Protein AF-A0A960X694-F1 (afdb_monomer)

pLDDT: mean 91.36, std 13.66, range [36.78, 98.62]

Nearest PDB structures (foldseek):
  8qhp-assembly1_B  TM=9.739E-01  e=3.661E-22  Pyrococcus furiosus DSM 3638
  1u0b-assembly1_B  TM=9.654E-01  e=7.686E-22  Escherichia coli
  3tqo-assembly1_A  TM=9.746E-01  e=1.241E-20  Coxiella burnetii
  3c8z-assembly1_A  TM=9.166E-01  e=1.517E-21  unclassified
  1li7-assembly1_A  TM=9.615E-01  e=2.131E-19  Escherichia coli

Radius of gyration: 17.77 Å; Cα contacts (8 Å, |Δi|>4): 316; chains: 1; bounding box: 44×35×45 Å

Sequence (220 aa):
MYTCGPTVYHYAHIGNFRTYVFEDLLRRTLKSFGFPLKQVMNLTDVEDKTILAAKEKGIPLAEHTAIYKKAFFDDLKTLLIEPVEIYSPATDYIPEMIAMIETLIEKGYAYVGKDHGVYYRIHSFPSYGRLSHLKLDTLQEGASERVSDDEYDKESASDFVLWKPYDAERDGAVFWESPFGKGRPGWHVECSAMATKLLGETIDIHVGGVDNIFPHHENE

Mean predicted aligned error: 4.98 Å

Foldseek 3Di:
DEEEADAQQDADDPQQVVQLVVVLVVVVVCVVVPHDDAYEYEYALDDLNLQQSCVVVVHDSCVNSVVSVVNVVVVCVVVVRDDGPYYHYLVVQQVLLQVVLVVCVVVVQWDQFPLLWIKGDQVVPVCQCVLVVDDPVVCLVVLVPPPDPPPTRDPHSNIFTQWDADDCVRRPPDWDQHPSGITGGDPQSSRCSVCCVPPNPDDPDYGYRPVCSPPRVSSD

Structure (mmCIF, N/CA/C/O backbone):
data_AF-A0A960X694-F1
#
_entry.id   AF-A0A960X694-F1
#
loop_
_atom_site.group_PDB
_atom_site.id
_atom_site.type_symbol
_atom_site.label_atom_id
_atom_site.label_alt_id
_atom_site.label_comp_id
_atom_site.label_asym_id
_atom_site.label_entity_id
_atom_site.label_seq_id
_atom_site.pdbx_PDB_ins_code
_atom_site.Cartn_x
_atom_site.Cartn_y
_atom_site.Cartn_z
_atom_site.occupancy
_atom_site.B_iso_or_equiv
_atom_site.auth_seq_id
_atom_site.auth_comp_id
_atom_site.auth_asym_id
_atom_site.auth_atom_id
_atom_site.pdbx_PDB_model_num
ATOM 1 N N . MET A 1 1 ? -11.255 -6.612 8.700 1.00 97.75 1 MET A N 1
ATOM 2 C CA . MET A 1 1 ? -11.368 -5.253 8.125 1.00 97.75 1 MET A CA 1
ATOM 3 C C . MET A 1 1 ? -9.992 -4.812 7.666 1.00 97.75 1 MET A C 1
ATOM 5 O O . MET A 1 1 ? -9.065 -4.881 8.465 1.00 97.75 1 MET A O 1
ATOM 9 N N . TYR A 1 2 ? -9.848 -4.412 6.410 1.00 98.56 2 TYR A N 1
ATOM 10 C CA . TYR A 1 2 ? -8.622 -3.803 5.894 1.00 98.56 2 TYR A CA 1
ATOM 11 C C . TYR A 1 2 ? -8.864 -2.309 5.680 1.00 98.56 2 TYR A C 1
ATOM 13 O O . TYR A 1 2 ? -9.947 -1.943 5.216 1.00 98.56 2 TYR A O 1
ATOM 21 N N . THR A 1 3 ? -7.910 -1.455 6.044 1.00 97.88 3 THR A N 1
ATOM 22 C CA . THR A 1 3 ? -7.997 -0.019 5.769 1.00 97.88 3 THR A CA 1
ATOM 23 C C . THR A 1 3 ? -6.719 0.506 5.121 1.00 97.88 3 THR A C 1
ATOM 25 O O . THR A 1 3 ? -5.620 0.212 5.592 1.00 97.88 3 THR A O 1
ATOM 28 N N . CYS A 1 4 ? -6.852 1.271 4.034 1.00 97.25 4 CYS A N 1
ATOM 29 C CA . CYS A 1 4 ? -5.706 1.911 3.390 1.00 97.25 4 CYS A CA 1
ATOM 30 C C . CYS A 1 4 ? -5.108 2.959 4.334 1.00 97.25 4 CYS A C 1
ATOM 32 O O . CYS A 1 4 ? -5.759 3.951 4.669 1.00 97.25 4 CYS A O 1
ATOM 34 N N . GLY A 1 5 ? -3.866 2.751 4.757 1.00 96.12 5 GLY A N 1
ATOM 35 C CA . GLY A 1 5 ? -3.146 3.695 5.599 1.00 96.12 5 GLY A CA 1
ATOM 36 C C . GLY A 1 5 ? -2.338 4.729 4.809 1.00 96.12 5 GLY A C 1
ATOM 37 O O . GLY A 1 5 ? -2.489 4.874 3.594 1.00 96.12 5 GLY A O 1
ATOM 38 N N . PRO A 1 6 ? -1.483 5.502 5.498 1.00 96.19 6 PRO A N 1
ATOM 39 C CA . PRO A 1 6 ? -0.772 6.615 4.892 1.00 96.19 6 PRO A CA 1
ATOM 40 C C . PRO A 1 6 ? 0.398 6.157 4.026 1.00 96.19 6 PRO A C 1
ATOM 42 O O . PRO A 1 6 ? 1.123 5.213 4.351 1.00 96.19 6 PRO A O 1
ATOM 45 N N . THR A 1 7 ? 0.686 6.961 3.010 1.00 94.56 7 THR A N 1
ATOM 46 C CA . THR A 1 7 ? 2.015 7.016 2.411 1.00 94.56 7 THR A CA 1
ATOM 47 C C . THR A 1 7 ? 2.936 7.861 3.288 1.00 94.56 7 THR A C 1
ATOM 49 O O . THR A 1 7 ? 2.699 9.052 3.498 1.00 94.56 7 THR A O 1
ATOM 52 N N . VAL A 1 8 ? 3.999 7.265 3.828 1.00 95.06 8 VAL A N 1
ATOM 53 C CA . VAL A 1 8 ? 4.829 7.879 4.885 1.00 95.06 8 VAL A CA 1
ATOM 54 C C . VAL A 1 8 ? 6.001 8.700 4.328 1.00 95.06 8 VAL A C 1
ATOM 56 O O . VAL A 1 8 ? 7.150 8.527 4.731 1.00 95.06 8 VAL A O 1
ATOM 59 N N . TYR A 1 9 ? 5.697 9.615 3.403 1.00 91.38 9 TYR A N 1
ATOM 60 C CA . TYR A 1 9 ? 6.655 10.565 2.807 1.00 91.38 9 TYR A CA 1
ATOM 61 C C . TYR A 1 9 ? 6.582 11.976 3.414 1.00 91.38 9 TYR A C 1
ATOM 63 O O . TYR A 1 9 ? 7.484 12.792 3.224 1.00 91.38 9 TYR A O 1
ATOM 71 N N . HIS A 1 10 ? 5.485 12.294 4.108 1.00 93.62 10 HIS A N 1
ATOM 72 C CA . HIS A 1 10 ? 5.248 13.595 4.724 1.00 93.62 10 HIS A CA 1
ATOM 73 C C . HIS A 1 10 ? 4.340 13.467 5.959 1.00 93.62 10 HIS A C 1
ATOM 75 O O . HIS A 1 10 ? 3.756 12.416 6.215 1.00 93.62 10 HIS A O 1
ATOM 81 N N . TYR A 1 11 ? 4.215 14.547 6.736 1.00 96.31 11 TYR A N 1
ATOM 82 C CA . TYR A 1 11 ? 3.202 14.662 7.787 1.00 96.31 11 TYR A CA 1
ATOM 83 C C . TYR A 1 11 ? 1.797 14.550 7.192 1.00 96.31 11 TYR A C 1
ATOM 85 O O . TYR A 1 11 ? 1.489 15.235 6.210 1.00 96.31 11 TYR A O 1
ATOM 93 N N . ALA A 1 12 ? 0.957 13.722 7.815 1.00 95.69 12 ALA A N 1
ATOM 94 C CA . ALA A 1 12 ? -0.451 13.595 7.472 1.00 95.69 12 ALA A CA 1
ATOM 95 C C . ALA A 1 12 ? -1.191 14.913 7.748 1.00 95.69 12 ALA A C 1
ATOM 97 O O . ALA A 1 12 ? -0.905 15.630 8.707 1.00 95.69 12 ALA A O 1
ATOM 98 N N . HIS A 1 13 ? -2.154 15.244 6.894 1.00 95.69 13 HIS A N 1
ATOM 99 C CA . HIS A 1 13 ? -2.959 16.454 7.019 1.00 95.69 13 HIS A CA 1
ATOM 100 C C . HIS A 1 13 ? -4.386 16.133 7.478 1.00 95.69 13 HIS A C 1
ATOM 102 O O . HIS A 1 13 ? -4.825 14.982 7.481 1.00 95.69 13 HIS A O 1
ATOM 108 N N . ILE A 1 14 ? -5.169 17.170 7.789 1.00 95.94 14 ILE A N 1
ATOM 109 C CA . ILE A 1 14 ? -6.553 17.041 8.283 1.00 95.94 14 ILE A CA 1
ATOM 110 C C . ILE A 1 14 ? -7.454 16.177 7.385 1.00 95.94 14 ILE A C 1
ATOM 112 O O . ILE A 1 14 ? -8.302 15.445 7.885 1.00 95.94 14 ILE A O 1
ATOM 116 N N . GLY A 1 15 ? -7.242 16.212 6.064 1.00 94.69 15 GLY A N 1
ATOM 117 C CA . GLY A 1 15 ? -7.927 15.329 5.116 1.00 94.69 15 GLY A CA 1
ATOM 118 C C . GLY A 1 15 ? -7.671 13.838 5.366 1.00 94.69 15 GLY A C 1
ATOM 119 O O . GLY A 1 15 ? -8.625 13.071 5.348 1.00 94.69 15 GLY A O 1
ATOM 120 N N . ASN A 1 16 ? -6.432 13.432 5.679 1.00 95.25 16 ASN A N 1
ATOM 121 C CA . ASN A 1 16 ? -6.123 12.038 6.007 1.00 95.25 16 ASN A CA 1
ATOM 122 C C . ASN A 1 16 ? -6.763 11.653 7.346 1.00 95.25 16 ASN A C 1
ATOM 124 O O . ASN A 1 16 ? -7.428 10.628 7.448 1.00 95.25 16 ASN A O 1
ATOM 128 N N . PHE A 1 17 ? -6.634 12.511 8.363 1.00 96.75 17 PHE A N 1
ATOM 129 C CA . PHE A 1 17 ? -7.202 12.225 9.682 1.00 96.75 17 PHE A CA 1
ATOM 130 C C . PHE A 1 17 ? -8.726 12.159 9.686 1.00 96.75 17 PHE A C 1
ATOM 132 O O . PHE A 1 17 ? -9.284 11.403 10.473 1.00 96.75 17 PHE A O 1
ATOM 139 N N . ARG A 1 18 ? -9.419 12.864 8.784 1.00 96.62 18 ARG A N 1
ATOM 140 C CA . ARG A 1 18 ? -10.863 12.666 8.589 1.00 96.62 18 ARG A CA 1
ATOM 141 C C . ARG A 1 18 ? -11.189 11.205 8.256 1.00 96.62 18 ARG A C 1
ATOM 143 O O . ARG A 1 18 ? -12.155 10.679 8.802 1.00 96.62 18 ARG A O 1
ATOM 150 N N . THR A 1 19 ? -10.399 10.568 7.391 1.00 96.56 19 THR A N 1
ATOM 151 C CA . THR A 1 19 ? -10.555 9.150 7.034 1.00 96.56 19 THR A CA 1
ATOM 152 C C . THR A 1 19 ? -10.279 8.254 8.240 1.00 96.56 19 THR A C 1
ATOM 154 O O . THR A 1 19 ? -11.138 7.463 8.616 1.00 96.56 19 THR A O 1
ATOM 157 N N . TYR A 1 20 ? -9.156 8.444 8.936 1.00 97.62 20 TYR A N 1
ATOM 158 C CA . TYR A 1 20 ? -8.793 7.588 10.076 1.00 97.62 20 TYR A CA 1
ATOM 159 C C . TYR A 1 20 ? -9.728 7.744 11.287 1.00 97.62 20 TYR A C 1
ATOM 161 O O . TYR A 1 20 ? -10.007 6.772 11.983 1.00 97.62 20 TYR A O 1
ATOM 169 N N . VAL A 1 21 ? -10.280 8.941 11.519 1.00 98.06 21 VAL A N 1
ATOM 170 C CA . VAL A 1 21 ? -11.331 9.153 12.531 1.00 98.06 21 VAL A CA 1
ATOM 171 C C . VAL A 1 21 ? -12.623 8.427 12.143 1.00 98.06 21 VAL A C 1
ATOM 173 O O . VAL A 1 21 ? -13.293 7.862 13.006 1.00 98.06 21 VAL A O 1
ATOM 176 N N . PHE A 1 22 ? -12.989 8.419 10.858 1.00 97.81 22 PHE A N 1
ATOM 177 C CA . PHE A 1 22 ? -14.141 7.649 10.389 1.00 97.81 22 PHE A CA 1
ATOM 178 C C . PHE A 1 22 ? -13.928 6.140 10.581 1.00 97.81 22 PHE A C 1
ATOM 180 O O . PHE A 1 22 ? -14.823 5.457 11.080 1.00 97.81 22 PHE A O 1
ATOM 187 N N . GLU A 1 23 ? -12.744 5.629 10.243 1.00 97.69 23 GLU A N 1
ATOM 188 C CA . GLU A 1 23 ? -12.377 4.226 10.465 1.00 97.69 23 GLU A CA 1
ATOM 189 C C . GLU A 1 23 ? -12.440 3.844 11.949 1.00 97.69 23 GLU A C 1
ATOM 191 O O . GLU A 1 23 ? -12.991 2.797 12.291 1.00 97.69 23 GLU A O 1
ATOM 196 N N . ASP A 1 24 ? -11.947 4.710 12.841 1.00 98.44 24 ASP A N 1
ATOM 197 C CA . ASP A 1 24 ? -12.033 4.521 14.292 1.00 98.44 24 ASP A CA 1
ATOM 198 C C . ASP A 1 24 ? -13.489 4.490 14.780 1.00 98.44 24 ASP A C 1
ATOM 200 O O . ASP A 1 24 ? -13.876 3.610 15.553 1.00 98.44 24 ASP A O 1
ATOM 204 N N . LEU A 1 25 ? -14.338 5.393 14.279 1.00 98.38 25 LEU A N 1
ATOM 205 C CA . LEU A 1 25 ? -15.765 5.397 14.601 1.00 98.38 25 LEU A CA 1
ATOM 206 C C . LEU A 1 25 ? -16.451 4.101 14.145 1.00 98.38 25 LEU A C 1
ATOM 208 O O . LEU A 1 25 ? -17.227 3.514 14.907 1.00 98.38 25 LEU A O 1
ATOM 212 N N . LEU A 1 26 ? -16.151 3.628 12.932 1.00 98.31 26 LEU A N 1
ATOM 213 C CA . LEU A 1 26 ? -16.661 2.359 12.412 1.00 98.31 26 LEU A CA 1
ATOM 214 C C . LEU A 1 26 ? -16.207 1.187 13.292 1.00 98.31 26 LEU A C 1
ATOM 216 O O . LEU A 1 26 ? -17.037 0.399 13.747 1.00 98.31 26 LEU A O 1
ATOM 220 N N . ARG A 1 27 ? -14.910 1.115 13.607 1.00 97.75 27 ARG A N 1
ATOM 221 C CA . ARG A 1 27 ? -14.318 0.123 14.514 1.00 97.75 27 ARG A CA 1
ATOM 222 C C . ARG A 1 27 ? -15.019 0.096 15.871 1.00 97.75 27 ARG A C 1
ATOM 224 O O . ARG A 1 27 ? -15.434 -0.970 16.330 1.00 97.75 27 ARG A O 1
ATOM 231 N N . ARG A 1 28 ? -15.165 1.254 16.521 1.00 98.50 28 ARG A N 1
ATOM 232 C CA . ARG A 1 28 ? -15.815 1.378 17.836 1.00 98.50 28 ARG A CA 1
ATOM 233 C C . ARG A 1 28 ? -17.274 0.942 17.781 1.00 98.50 28 ARG A C 1
ATOM 235 O O . ARG A 1 28 ? -17.747 0.298 18.714 1.00 98.50 28 ARG A O 1
ATOM 242 N N . THR A 1 29 ? -17.959 1.244 16.682 1.00 98.38 29 THR A N 1
ATOM 243 C CA . THR A 1 29 ? -19.350 0.840 16.451 1.00 98.38 29 THR A CA 1
ATOM 244 C C . THR A 1 29 ? -19.477 -0.676 16.286 1.00 98.38 29 THR A C 1
ATOM 246 O O . THR A 1 29 ? -20.315 -1.299 16.928 1.00 98.38 29 THR A O 1
ATOM 249 N N . LEU A 1 30 ? -18.611 -1.313 15.494 1.00 98.06 30 LEU A N 1
ATOM 250 C CA . LEU A 1 30 ? -18.609 -2.775 15.352 1.00 98.06 30 LEU A CA 1
ATOM 251 C C . LEU A 1 30 ? -18.324 -3.469 16.693 1.00 98.06 30 LEU A C 1
ATOM 253 O O . LEU A 1 30 ? -19.023 -4.411 17.071 1.00 98.06 30 LEU A O 1
ATOM 257 N N . LYS A 1 31 ? -17.350 -2.957 17.457 1.00 97.50 31 LYS A N 1
ATOM 258 C CA . LYS A 1 31 ? -17.028 -3.466 18.798 1.00 97.50 31 LYS A CA 1
ATOM 259 C C . LYS A 1 31 ? -18.185 -3.281 19.784 1.00 97.50 31 LYS A C 1
ATOM 261 O O . LYS A 1 31 ? -18.430 -4.181 20.584 1.00 97.50 31 LYS A O 1
ATOM 266 N N . SER A 1 32 ? -18.911 -2.160 19.737 1.00 98.12 32 SER A N 1
ATOM 267 C CA . SER A 1 32 ? -20.052 -1.917 20.636 1.00 98.12 32 SER A CA 1
ATOM 268 C C . SER A 1 32 ? -21.239 -2.841 20.352 1.00 98.12 32 SER A C 1
ATOM 270 O O . SER A 1 32 ? -21.963 -3.197 21.280 1.00 98.12 32 SER A O 1
ATOM 272 N N . PHE A 1 33 ? -21.391 -3.303 19.107 1.00 98.06 33 PHE A N 1
ATOM 273 C CA . PHE A 1 33 ? -22.340 -4.356 18.735 1.00 98.06 33 PHE A CA 1
ATOM 274 C C . PHE A 1 33 ? -21.856 -5.781 19.050 1.00 98.06 33 PHE A C 1
ATOM 276 O O . PHE A 1 33 ? -22.585 -6.740 18.806 1.00 98.06 33 PHE A O 1
ATOM 283 N N . GLY A 1 34 ? -20.659 -5.942 19.623 1.00 97.94 34 GLY A N 1
ATOM 284 C CA . GLY A 1 34 ? -20.129 -7.237 20.049 1.00 97.94 34 GLY A CA 1
ATOM 285 C C . GLY A 1 34 ? -19.453 -8.051 18.944 1.00 97.94 34 GLY A C 1
ATOM 286 O O . GLY A 1 34 ? -19.197 -9.237 19.150 1.00 97.94 34 GLY A O 1
ATOM 287 N N . PHE A 1 35 ? -19.142 -7.451 17.789 1.00 97.75 35 PHE A N 1
ATOM 288 C CA . PHE A 1 35 ? -18.391 -8.147 16.746 1.00 97.75 35 PHE A CA 1
ATOM 289 C C . PHE A 1 35 ? -16.909 -8.285 17.132 1.00 97.75 35 PHE A C 1
ATOM 291 O O . PHE A 1 35 ? -16.285 -7.290 17.521 1.00 97.75 35 PHE A O 1
ATOM 298 N N . PRO A 1 36 ? -16.304 -9.483 16.998 1.00 95.19 36 PRO A N 1
ATOM 299 C CA . PRO A 1 36 ? -14.856 -9.610 17.059 1.00 95.19 36 PRO A CA 1
ATOM 300 C C . PRO A 1 36 ? -14.250 -8.888 15.853 1.00 95.19 36 PRO A C 1
ATOM 302 O O . PRO A 1 36 ? -14.694 -9.075 14.721 1.00 95.19 36 PRO A O 1
ATOM 305 N N . LEU A 1 37 ? -13.233 -8.062 16.088 1.00 96.12 37 LEU A N 1
ATOM 306 C CA . LEU A 1 37 ? -12.626 -7.251 15.040 1.00 96.12 37 LEU A CA 1
ATOM 307 C C . LEU A 1 37 ? -11.128 -7.527 14.952 1.00 96.12 37 LEU A C 1
ATOM 309 O O . LEU A 1 37 ? -10.398 -7.350 15.923 1.00 96.12 37 LEU A O 1
ATOM 313 N N . LYS A 1 38 ? -10.687 -7.921 13.756 1.00 97.94 38 LYS A N 1
ATOM 314 C CA . LYS A 1 38 ? -9.289 -7.873 13.331 1.00 97.94 38 LYS A CA 1
ATOM 315 C C . LYS A 1 38 ? -9.170 -6.824 12.230 1.00 97.94 38 LYS A C 1
ATOM 317 O O . LYS A 1 38 ? -9.743 -6.991 11.146 1.00 97.94 38 LYS A O 1
ATOM 322 N N . GLN A 1 39 ? -8.469 -5.739 12.527 1.00 98.31 39 GLN A N 1
ATOM 323 C CA . GLN A 1 39 ? -8.175 -4.659 11.600 1.00 98.31 39 GLN A CA 1
ATOM 324 C C . GLN A 1 39 ? -6.700 -4.664 11.206 1.00 98.31 39 GLN A C 1
ATOM 326 O O . GLN A 1 39 ? -5.815 -4.770 12.055 1.00 98.31 39 GLN A O 1
ATOM 331 N N . VAL A 1 40 ? -6.460 -4.530 9.906 1.00 98.62 40 VAL A N 1
ATOM 332 C CA . VAL A 1 40 ? -5.136 -4.355 9.308 1.00 98.62 40 VAL A CA 1
ATOM 333 C C . VAL A 1 40 ? -5.111 -2.998 8.618 1.00 98.62 40 VAL A C 1
ATOM 335 O O . VAL A 1 40 ? -6.059 -2.678 7.903 1.00 98.62 40 VAL A O 1
ATOM 338 N N . MET A 1 41 ? -4.047 -2.229 8.832 1.00 98.50 41 MET A N 1
ATOM 339 C CA . MET A 1 41 ? -3.782 -0.976 8.126 1.00 98.50 41 MET A CA 1
ATOM 340 C C . MET A 1 41 ? -2.376 -1.021 7.537 1.00 98.50 41 MET A C 1
ATOM 342 O O . MET A 1 41 ? -1.414 -1.246 8.275 1.00 98.50 41 MET A O 1
ATOM 346 N N . ASN A 1 42 ? -2.221 -0.797 6.236 1.00 98.06 42 ASN A N 1
ATOM 347 C CA . ASN A 1 42 ? -0.880 -0.715 5.664 1.00 98.06 42 ASN A CA 1
ATOM 348 C C . ASN A 1 42 ? -0.181 0.606 5.980 1.00 98.06 42 ASN A C 1
ATOM 350 O O . ASN A 1 42 ? -0.803 1.605 6.322 1.00 98.06 42 ASN A O 1
ATOM 354 N N . LEU A 1 43 ? 1.138 0.613 5.821 1.00 98.06 43 LEU A N 1
ATOM 355 C CA . LEU A 1 43 ? 1.934 1.831 5.729 1.00 98.06 43 LEU A CA 1
ATOM 356 C C . LEU A 1 43 ? 2.690 1.765 4.403 1.00 98.06 43 LEU A C 1
ATOM 358 O O . LEU A 1 43 ? 3.598 0.945 4.269 1.00 98.06 43 LEU A O 1
ATOM 362 N N . THR A 1 44 ? 2.337 2.606 3.431 1.00 97.38 44 THR A N 1
ATOM 363 C CA . THR A 1 44 ? 3.091 2.667 2.171 1.00 97.38 44 THR A CA 1
ATOM 364 C C . THR A 1 44 ? 4.396 3.411 2.433 1.00 97.38 44 THR A C 1
ATOM 366 O O . THR A 1 44 ? 4.446 4.642 2.487 1.00 97.38 44 THR A O 1
ATOM 369 N N . ASP A 1 45 ? 5.453 2.641 2.674 1.00 97.12 45 ASP A N 1
ATOM 370 C CA . ASP A 1 45 ? 6.797 3.108 3.015 1.00 97.12 45 ASP A CA 1
ATOM 371 C C . ASP A 1 45 ? 7.821 2.885 1.897 1.00 97.12 45 ASP A C 1
ATOM 373 O O . ASP A 1 45 ? 9.021 3.073 2.099 1.00 97.12 45 ASP A O 1
ATOM 377 N N . VAL A 1 46 ? 7.331 2.551 0.705 1.00 96.31 46 VAL A N 1
ATOM 378 C CA . VAL A 1 46 ? 8.081 2.553 -0.544 1.00 96.31 46 VAL A CA 1
ATOM 379 C C . VAL A 1 46 ? 7.182 3.044 -1.677 1.00 96.31 46 VAL A C 1
ATOM 381 O O . VAL A 1 46 ? 6.234 2.389 -2.073 1.00 96.31 46 VAL A O 1
ATOM 384 N N . GLU A 1 47 ? 7.486 4.217 -2.215 1.00 92.44 47 GLU A N 1
ATOM 385 C CA . GLU A 1 47 ? 6.863 4.778 -3.413 1.00 92.44 47 GLU A CA 1
ATOM 386 C C . GLU A 1 47 ? 7.799 5.810 -4.066 1.00 92.44 47 GLU A C 1
ATOM 388 O O . GLU A 1 47 ? 8.877 6.117 -3.546 1.00 92.44 47 GLU A O 1
ATOM 393 N N . ASP A 1 48 ? 7.381 6.389 -5.189 1.00 91.44 48 ASP A N 1
ATOM 394 C CA . ASP A 1 48 ? 8.198 7.321 -5.971 1.00 91.44 48 ASP A CA 1
ATOM 395 C C . ASP A 1 48 ? 8.611 8.542 -5.128 1.00 91.44 48 ASP A C 1
ATOM 397 O O . ASP A 1 48 ? 9.7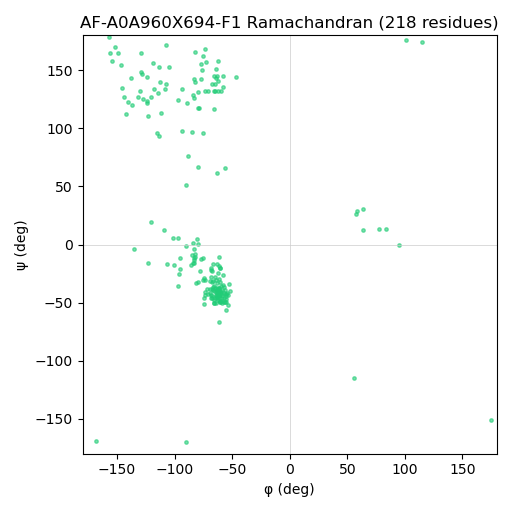91 8.906 -5.108 1.00 91.44 48 ASP A O 1
ATOM 401 N N . LYS A 1 49 ? 7.686 9.136 -4.356 1.00 91.69 49 LYS A N 1
ATOM 402 C CA . LYS A 1 49 ? 8.007 10.323 -3.539 1.00 91.69 49 LYS A CA 1
ATOM 403 C C . LYS A 1 49 ? 8.889 9.996 -2.340 1.00 91.69 49 LYS A C 1
ATOM 405 O O . LYS A 1 49 ? 9.773 10.789 -2.022 1.00 91.69 49 LYS A O 1
ATOM 410 N N . THR A 1 50 ? 8.688 8.854 -1.672 1.00 93.81 50 THR A N 1
ATOM 411 C CA . THR A 1 50 ? 9.542 8.465 -0.534 1.00 93.81 50 THR A CA 1
ATOM 412 C C . THR A 1 50 ? 10.969 8.189 -0.997 1.00 93.81 50 THR A C 1
ATOM 414 O O . THR A 1 50 ? 11.919 8.574 -0.319 1.00 93.81 50 THR A O 1
ATOM 417 N N . ILE A 1 51 ? 11.124 7.540 -2.157 1.00 95.00 51 ILE A N 1
ATOM 418 C CA . ILE A 1 51 ? 12.427 7.224 -2.751 1.00 95.00 51 ILE A CA 1
ATOM 419 C C . ILE A 1 51 ? 13.142 8.511 -3.154 1.00 95.00 51 ILE A C 1
ATOM 421 O O . ILE A 1 51 ? 14.284 8.723 -2.744 1.00 95.00 51 ILE A O 1
ATOM 425 N N . LEU A 1 52 ? 12.458 9.399 -3.884 1.00 93.38 52 LEU A N 1
ATOM 426 C CA . LEU A 1 52 ? 13.017 10.684 -4.298 1.00 93.38 52 LEU A CA 1
ATOM 427 C C . LEU A 1 52 ? 13.467 11.506 -3.085 1.00 93.38 52 LEU A C 1
ATOM 429 O O . LEU A 1 52 ? 14.612 11.948 -3.025 1.00 93.38 52 LEU A O 1
ATOM 433 N N . ALA A 1 53 ? 12.608 11.643 -2.074 1.00 93.25 53 ALA A N 1
ATOM 434 C CA . ALA A 1 53 ? 12.910 12.448 -0.898 1.00 93.25 53 ALA A CA 1
ATOM 435 C C . ALA A 1 53 ? 14.008 11.834 -0.006 1.00 93.25 53 ALA A C 1
ATOM 437 O O . ALA A 1 53 ? 14.766 12.568 0.636 1.00 93.25 53 ALA A O 1
ATOM 438 N N . ALA A 1 54 ? 14.125 10.503 0.054 1.00 94.81 54 ALA A N 1
ATOM 439 C CA . ALA A 1 54 ? 15.240 9.831 0.722 1.00 94.81 54 ALA A CA 1
ATOM 440 C C . ALA A 1 54 ? 16.561 10.063 -0.031 1.00 94.81 54 ALA A C 1
ATOM 442 O O . ALA A 1 54 ? 17.568 10.422 0.584 1.00 94.81 54 ALA A O 1
ATOM 443 N N . LYS A 1 55 ? 16.532 9.949 -1.366 1.00 93.81 55 LYS A N 1
ATOM 444 C CA . LYS A 1 55 ? 17.679 10.191 -2.245 1.00 93.81 55 LYS A CA 1
ATOM 445 C C . LYS A 1 55 ? 18.175 11.636 -2.158 1.00 93.81 55 LYS A C 1
ATOM 447 O O . LYS A 1 55 ? 19.371 11.846 -1.978 1.00 93.81 55 LYS A O 1
ATOM 452 N N . GLU A 1 56 ? 17.282 12.624 -2.226 1.00 93.12 56 GLU A N 1
ATOM 453 C CA . GLU A 1 56 ? 17.621 14.053 -2.104 1.00 93.12 56 GLU A CA 1
ATOM 454 C C . GLU A 1 56 ? 18.274 14.392 -0.759 1.00 93.12 56 GLU A C 1
ATOM 456 O O . GLU A 1 56 ? 19.178 15.224 -0.691 1.00 93.12 56 GLU A O 1
ATOM 461 N N . LYS A 1 57 ? 17.842 13.725 0.317 1.00 93.31 57 LYS A N 1
ATOM 462 C CA . LYS A 1 57 ? 18.419 13.882 1.659 1.00 93.31 57 LYS A CA 1
ATOM 463 C C . LYS A 1 57 ? 19.691 13.054 1.872 1.00 93.31 57 LYS A C 1
ATOM 465 O O . LYS A 1 57 ? 20.355 13.245 2.888 1.00 93.31 57 LYS A O 1
ATOM 470 N N . GLY A 1 58 ? 20.024 12.140 0.959 1.00 94.50 58 GLY A N 1
ATOM 471 C CA . GLY A 1 58 ? 21.167 11.237 1.086 1.00 94.50 58 GLY A CA 1
ATOM 472 C C . GLY A 1 58 ? 21.058 10.260 2.261 1.00 94.50 58 GLY A C 1
ATOM 473 O O . GLY A 1 58 ? 22.083 9.891 2.830 1.00 94.50 58 GLY A O 1
ATOM 474 N N . ILE A 1 59 ? 19.838 9.864 2.645 1.00 95.56 59 ILE A N 1
ATOM 475 C CA . ILE A 1 59 ? 19.581 8.949 3.771 1.00 95.56 59 ILE A CA 1
ATOM 476 C C . ILE A 1 59 ? 18.870 7.670 3.302 1.00 95.56 59 ILE A C 1
ATOM 478 O O . ILE A 1 59 ? 18.184 7.694 2.277 1.00 95.56 59 ILE A O 1
ATOM 482 N N . PRO A 1 60 ? 18.976 6.552 4.043 1.00 96.56 60 PRO A N 1
ATOM 483 C CA . PRO A 1 60 ? 18.204 5.348 3.752 1.00 96.56 60 PRO A CA 1
ATOM 484 C C . PRO A 1 60 ? 16.688 5.602 3.759 1.00 96.56 60 PRO A C 1
ATOM 486 O O . PRO A 1 60 ? 16.170 6.342 4.598 1.00 96.56 60 PRO A O 1
ATOM 489 N N . LEU A 1 61 ? 15.952 4.915 2.877 1.00 96.81 61 LEU A N 1
ATOM 490 C CA . LEU A 1 61 ? 14.486 5.002 2.792 1.00 96.81 61 LEU A CA 1
ATOM 491 C C . LEU A 1 61 ? 13.800 4.707 4.138 1.00 96.81 61 LEU A C 1
ATOM 493 O O . LEU A 1 61 ? 12.873 5.411 4.539 1.00 96.81 61 LEU A O 1
ATOM 497 N N . ALA A 1 62 ? 14.285 3.699 4.866 1.00 96.69 62 ALA A N 1
ATOM 498 C CA . ALA A 1 62 ? 13.760 3.345 6.181 1.00 96.69 62 ALA A CA 1
ATOM 499 C C . ALA A 1 62 ? 13.939 4.479 7.208 1.00 96.69 62 ALA A C 1
ATOM 501 O O . ALA A 1 62 ? 13.037 4.733 8.002 1.00 96.69 62 ALA A O 1
ATOM 502 N N . GLU A 1 63 ? 15.063 5.202 7.169 1.00 97.06 63 GLU A N 1
ATOM 503 C CA . GLU A 1 63 ? 15.290 6.355 8.051 1.00 97.06 63 GLU A CA 1
ATOM 504 C C . GLU A 1 63 ? 14.379 7.527 7.682 1.00 97.06 63 GLU A C 1
ATOM 506 O O . GLU A 1 63 ? 13.786 8.152 8.562 1.00 97.06 63 GLU A O 1
ATOM 511 N N . HIS A 1 64 ? 14.209 7.790 6.382 1.00 96.19 64 HIS A N 1
ATOM 512 C CA . HIS A 1 64 ? 13.297 8.823 5.897 1.00 96.19 64 HIS A CA 1
ATOM 513 C C . HIS A 1 64 ? 11.853 8.569 6.355 1.00 96.19 64 HIS A C 1
ATOM 515 O O . HIS A 1 64 ? 11.206 9.451 6.922 1.00 96.19 64 HIS A O 1
ATOM 521 N N . THR A 1 65 ? 11.356 7.352 6.141 1.00 97.75 65 THR A N 1
ATOM 522 C CA . THR A 1 65 ? 9.967 6.983 6.444 1.00 97.75 65 THR A CA 1
ATOM 523 C C . THR A 1 65 ? 9.709 6.820 7.941 1.00 97.75 65 THR A C 1
ATOM 525 O O . THR A 1 65 ? 8.603 7.107 8.398 1.00 97.75 65 THR A O 1
ATOM 528 N N . ALA A 1 66 ? 10.713 6.442 8.744 1.00 98.06 66 ALA A N 1
ATOM 529 C CA . ALA A 1 66 ? 10.580 6.320 10.199 1.00 98.06 66 ALA A CA 1
ATOM 530 C C . ALA A 1 66 ? 10.138 7.631 10.875 1.00 98.06 66 ALA A C 1
ATOM 532 O O . ALA A 1 66 ? 9.359 7.596 11.830 1.00 98.06 66 ALA A O 1
ATOM 533 N N . ILE A 1 67 ? 10.578 8.783 10.356 1.00 97.88 67 ILE A N 1
ATOM 534 C CA . ILE A 1 67 ? 10.183 10.111 10.854 1.00 97.88 67 ILE A CA 1
ATOM 535 C C . ILE A 1 67 ? 8.665 10.293 10.732 1.00 97.88 67 ILE A C 1
ATOM 537 O O . ILE A 1 67 ? 7.997 10.665 11.699 1.00 97.88 67 ILE A O 1
ATOM 541 N N . TYR A 1 68 ? 8.116 9.994 9.555 1.00 98.00 68 TYR A N 1
ATOM 542 C CA . TYR A 1 68 ? 6.702 10.204 9.257 1.00 98.00 68 TYR A CA 1
ATOM 543 C C . TYR A 1 68 ? 5.811 9.103 9.832 1.00 98.00 68 TYR A C 1
ATOM 545 O O . TYR A 1 68 ? 4.716 9.410 10.294 1.00 98.00 68 TYR A O 1
ATOM 553 N N . LYS A 1 69 ? 6.297 7.855 9.923 1.00 98.38 69 LYS A N 1
ATOM 554 C CA . LYS A 1 69 ? 5.642 6.787 10.699 1.00 98.38 69 LYS A CA 1
ATOM 555 C C . LYS A 1 69 ? 5.460 7.223 12.152 1.00 98.38 69 LYS A C 1
ATOM 557 O O . LYS A 1 69 ? 4.359 7.145 12.688 1.00 98.38 69 LYS A O 1
ATOM 562 N N . LYS A 1 70 ? 6.526 7.730 12.784 1.00 98.56 70 LYS A N 1
ATOM 563 C CA . LYS A 1 70 ? 6.461 8.214 14.167 1.00 98.56 70 LYS A CA 1
ATOM 564 C C . LYS A 1 70 ? 5.458 9.361 14.315 1.00 98.56 70 LYS A C 1
ATOM 566 O O . LYS A 1 70 ? 4.623 9.303 15.210 1.00 98.56 70 LYS A O 1
ATOM 571 N N . ALA A 1 71 ? 5.528 10.365 13.440 1.00 98.38 71 ALA A N 1
ATOM 572 C CA . ALA A 1 71 ? 4.602 11.496 13.467 1.00 98.38 71 ALA A CA 1
ATOM 573 C C . ALA A 1 71 ? 3.141 11.042 13.317 1.00 98.38 71 ALA A C 1
ATOM 575 O O . ALA A 1 71 ? 2.299 11.421 14.122 1.00 98.38 71 ALA A O 1
ATOM 576 N N . PHE A 1 72 ? 2.867 10.152 12.359 1.00 98.50 72 PHE A N 1
ATOM 577 C CA . PHE A 1 72 ? 1.543 9.574 12.157 1.00 98.50 72 PHE A CA 1
ATOM 578 C C . PHE A 1 72 ? 1.003 8.907 13.429 1.00 98.50 72 PHE A C 1
ATOM 580 O O . PHE A 1 72 ? -0.110 9.210 13.853 1.00 98.50 72 PHE A O 1
ATOM 587 N N . PHE A 1 73 ? 1.795 8.055 14.088 1.00 98.56 73 PHE A N 1
ATOM 588 C CA . PHE A 1 73 ? 1.369 7.399 15.329 1.00 98.56 73 PHE A CA 1
ATOM 589 C C . PHE A 1 73 ? 1.186 8.369 16.506 1.00 98.56 73 PHE A C 1
ATOM 591 O O . PHE A 1 73 ? 0.260 8.190 17.304 1.00 98.56 73 PHE A O 1
ATOM 598 N N . ASP A 1 74 ? 2.033 9.395 16.621 1.00 98.62 74 ASP A N 1
ATOM 599 C CA .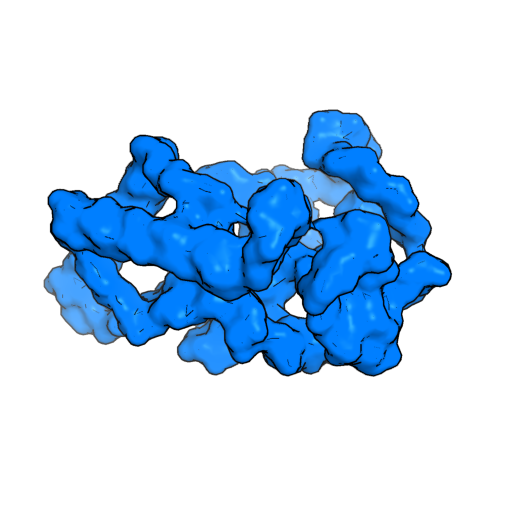 ASP A 1 74 ? 1.880 10.448 17.632 1.00 98.62 74 ASP A CA 1
ATOM 600 C C . ASP A 1 74 ? 0.570 11.238 17.419 1.00 98.62 74 ASP A C 1
ATOM 602 O O . ASP A 1 74 ? -0.143 11.543 18.383 1.00 98.62 74 ASP A O 1
ATOM 606 N N . ASP A 1 75 ? 0.203 11.507 16.164 1.00 98.38 75 ASP A N 1
ATOM 607 C CA . ASP A 1 75 ? -1.040 12.194 15.810 1.00 98.38 75 ASP A CA 1
ATOM 608 C C . ASP A 1 75 ? -2.278 11.314 16.046 1.00 98.38 75 ASP A C 1
ATOM 610 O O . ASP A 1 75 ? -3.254 11.786 16.635 1.00 98.38 75 ASP A O 1
ATOM 614 N N . LEU A 1 76 ? -2.236 10.020 15.689 1.00 98.44 76 LEU A N 1
ATOM 615 C CA . LEU A 1 76 ? -3.314 9.071 16.015 1.00 98.44 76 LEU A CA 1
ATOM 616 C C . LEU A 1 76 ? -3.590 9.051 17.524 1.00 98.44 76 LEU A C 1
ATOM 618 O O . LEU A 1 76 ? -4.743 9.129 17.956 1.00 98.44 76 LEU A O 1
ATOM 622 N N . LYS A 1 77 ? -2.525 9.016 18.336 1.00 98.44 77 LYS A N 1
ATOM 623 C CA . LYS A 1 77 ? -2.624 9.075 19.798 1.00 98.44 77 LYS A CA 1
ATOM 624 C C . LYS A 1 77 ? -3.224 10.397 20.276 1.00 98.44 77 LYS A C 1
ATOM 626 O O . LYS A 1 77 ? -4.048 10.389 21.188 1.00 98.44 77 LYS A O 1
ATOM 631 N N . THR A 1 78 ? -2.829 11.516 19.672 1.00 98.25 78 THR A N 1
ATOM 632 C CA . THR A 1 78 ? -3.363 12.850 19.994 1.00 98.25 78 THR A CA 1
ATOM 633 C C . THR A 1 78 ? -4.865 12.938 19.716 1.00 98.25 78 THR A C 1
ATOM 635 O O . THR A 1 78 ? -5.603 13.527 20.504 1.00 98.25 78 THR A O 1
ATOM 638 N N . LEU A 1 79 ? -5.329 12.298 18.641 1.00 98.12 79 LEU A N 1
ATOM 639 C CA . LEU A 1 79 ? -6.740 12.233 18.251 1.00 98.12 79 LEU A CA 1
ATOM 640 C C . LEU A 1 79 ? -7.534 11.125 18.958 1.00 98.12 79 LEU A C 1
ATOM 642 O O . LEU A 1 79 ? -8.727 10.983 18.703 1.00 98.12 79 LEU A O 1
ATOM 646 N N . LEU A 1 80 ? -6.899 10.363 19.857 1.00 98.38 80 LEU A N 1
ATOM 647 C CA . LEU A 1 80 ? -7.505 9.238 20.581 1.00 98.38 80 LEU A CA 1
ATOM 648 C C . LEU A 1 80 ? -8.051 8.131 19.659 1.00 98.38 80 LEU A C 1
ATOM 650 O O . LEU A 1 80 ? -8.985 7.413 20.029 1.00 98.38 80 LEU A O 1
ATOM 654 N N . ILE A 1 81 ? -7.451 7.976 18.477 1.00 98.50 81 ILE A N 1
ATOM 655 C CA . ILE A 1 81 ? -7.745 6.873 17.559 1.00 98.50 81 ILE A CA 1
ATOM 656 C C . ILE A 1 81 ? -7.173 5.583 18.156 1.00 98.50 81 ILE A C 1
ATOM 658 O O . ILE A 1 81 ? -6.028 5.557 18.619 1.00 98.50 81 ILE A O 1
ATOM 662 N N . GLU A 1 82 ? -7.970 4.512 18.193 1.00 97.75 82 GLU A N 1
ATOM 663 C CA . GLU A 1 82 ? -7.496 3.231 18.715 1.00 97.75 82 GLU A CA 1
ATOM 664 C C . GLU A 1 82 ? -6.423 2.635 17.796 1.00 97.75 82 GLU A C 1
ATOM 666 O O . GLU A 1 82 ? -6.590 2.633 16.575 1.00 97.75 82 GLU A O 1
ATOM 671 N N . PRO A 1 83 ? -5.343 2.056 18.351 1.00 97.56 83 PRO A N 1
ATOM 672 C CA . PRO A 1 83 ? -4.435 1.271 17.539 1.00 97.56 83 PRO A CA 1
ATOM 673 C C . PRO A 1 83 ? -5.165 0.061 16.942 1.00 97.56 83 PRO A C 1
ATOM 675 O O . PRO A 1 83 ? -5.986 -0.584 17.608 1.00 97.56 83 PRO A O 1
ATOM 678 N N . VAL A 1 84 ? -4.840 -0.250 15.690 1.00 97.81 84 VAL A N 1
ATOM 679 C CA . VAL A 1 84 ? -5.337 -1.450 15.008 1.00 97.81 84 VAL A CA 1
ATOM 680 C C . VAL A 1 84 ? -4.502 -2.673 15.389 1.00 97.81 84 VAL A C 1
ATOM 682 O O . VAL A 1 84 ? -3.413 -2.547 15.949 1.00 97.81 84 VAL A O 1
ATOM 685 N N . GLU A 1 85 ? -5.005 -3.869 15.084 1.00 98.25 85 GLU A N 1
ATOM 686 C CA . GLU A 1 85 ? -4.326 -5.121 15.434 1.00 98.25 85 GLU A CA 1
ATOM 687 C C . GLU A 1 85 ? -2.990 -5.291 14.700 1.00 98.25 85 GLU A C 1
ATOM 689 O O . GLU A 1 85 ? -2.046 -5.831 15.277 1.00 98.25 85 GLU A O 1
ATOM 694 N N . ILE A 1 86 ? -2.912 -4.869 13.433 1.00 98.50 86 ILE A N 1
ATOM 695 C CA . ILE A 1 86 ? -1.710 -5.013 12.605 1.00 98.50 86 ILE A CA 1
ATOM 696 C C . ILE A 1 86 ? -1.505 -3.760 11.755 1.00 98.50 86 ILE A C 1
ATOM 698 O O . ILE A 1 86 ? -2.360 -3.412 10.941 1.00 98.50 86 ILE A O 1
ATOM 702 N N . TYR A 1 87 ? -0.338 -3.136 11.902 1.00 98.56 87 TYR A N 1
ATOM 703 C CA . TYR A 1 87 ? 0.183 -2.184 10.926 1.00 98.56 87 TYR A CA 1
ATOM 704 C C . TYR A 1 87 ? 1.165 -2.919 10.010 1.00 98.56 87 TYR A C 1
ATOM 706 O O . TYR A 1 87 ? 2.101 -3.536 10.518 1.00 98.56 87 TYR A O 1
ATOM 714 N N . SER A 1 88 ? 0.953 -2.891 8.693 1.00 98.00 88 SER A N 1
ATOM 715 C CA . SER A 1 88 ? 1.748 -3.644 7.710 1.00 98.00 88 SER A CA 1
ATOM 716 C C . SER A 1 88 ? 2.530 -2.706 6.778 1.00 98.00 88 SER A C 1
ATOM 718 O O . SER A 1 88 ? 1.962 -2.193 5.813 1.00 98.00 88 SER A O 1
ATOM 720 N N . PRO A 1 89 ? 3.816 -2.423 7.057 1.00 98.25 89 PRO A N 1
ATOM 721 C CA . PRO A 1 89 ? 4.665 -1.673 6.135 1.00 98.25 89 PRO A CA 1
ATOM 722 C C . PRO A 1 89 ? 4.841 -2.422 4.812 1.00 98.25 89 PRO A C 1
ATOM 724 O O . PRO A 1 89 ? 5.147 -3.609 4.831 1.00 98.25 89 PRO A O 1
ATOM 727 N N . ALA A 1 90 ? 4.672 -1.751 3.673 1.00 97.88 90 ALA A N 1
ATOM 728 C CA . ALA A 1 90 ? 4.758 -2.380 2.352 1.00 97.88 90 ALA A CA 1
ATOM 729 C C . ALA A 1 90 ? 6.104 -3.094 2.121 1.00 97.88 90 ALA A C 1
ATOM 731 O O . ALA A 1 90 ? 6.138 -4.207 1.592 1.00 97.88 90 ALA A O 1
ATOM 732 N N . THR A 1 91 ? 7.209 -2.503 2.587 1.00 97.88 91 THR A N 1
ATOM 733 C CA . THR A 1 91 ? 8.551 -3.098 2.468 1.00 97.88 91 THR A CA 1
ATOM 734 C C . THR A 1 91 ? 8.714 -4.454 3.171 1.00 97.88 91 THR A C 1
ATOM 736 O O . THR A 1 91 ? 9.599 -5.221 2.787 1.00 97.88 91 THR A O 1
ATOM 739 N N . ASP A 1 92 ? 7.847 -4.799 4.130 1.00 98.31 92 ASP A N 1
ATOM 740 C CA . ASP A 1 92 ? 7.890 -6.080 4.850 1.00 98.31 92 ASP A CA 1
ATOM 741 C C . ASP A 1 92 ? 7.201 -7.232 4.086 1.00 98.31 92 ASP A C 1
ATOM 743 O O . ASP A 1 92 ? 7.360 -8.392 4.462 1.00 98.31 92 ASP A O 1
ATOM 747 N N . TYR A 1 93 ? 6.453 -6.935 3.013 1.00 98.44 93 TYR A N 1
ATOM 748 C CA . TYR A 1 93 ? 5.595 -7.895 2.290 1.00 98.44 93 TYR A CA 1
ATOM 749 C C . TYR A 1 93 ? 5.969 -8.054 0.809 1.00 98.44 93 TYR A C 1
ATOM 751 O O . TYR A 1 93 ? 5.172 -8.524 -0.004 1.00 98.44 93 TYR A O 1
ATOM 759 N N . ILE A 1 94 ? 7.192 -7.676 0.430 1.00 98.44 94 ILE A N 1
ATOM 760 C CA . ILE A 1 94 ? 7.683 -7.835 -0.946 1.00 98.44 94 ILE A CA 1
ATOM 761 C C . ILE A 1 94 ? 7.592 -9.287 -1.450 1.00 98.44 94 ILE A C 1
ATOM 763 O O . ILE A 1 94 ? 7.153 -9.473 -2.586 1.00 98.44 94 ILE A O 1
ATOM 767 N N . PRO A 1 95 ? 7.940 -10.329 -0.663 1.00 98.44 95 PRO A N 1
ATOM 768 C CA . PRO A 1 95 ? 7.780 -11.712 -1.114 1.00 98.44 95 PRO A CA 1
ATOM 769 C C . PRO A 1 95 ? 6.326 -12.068 -1.457 1.00 98.44 95 PRO A C 1
ATOM 771 O O . PRO A 1 95 ? 6.081 -12.729 -2.464 1.00 98.44 95 PRO A O 1
ATOM 774 N N . GLU A 1 96 ? 5.357 -11.608 -0.660 1.00 98.56 96 GLU A N 1
ATOM 775 C CA . GLU A 1 96 ? 3.929 -11.797 -0.924 1.00 98.56 96 GLU A CA 1
ATOM 776 C C . GLU A 1 96 ? 3.478 -11.081 -2.201 1.00 98.56 96 GLU A C 1
ATOM 778 O O . GLU A 1 96 ? 2.716 -11.653 -2.982 1.00 98.56 96 GLU A O 1
ATOM 783 N N . MET A 1 97 ? 3.967 -9.859 -2.439 1.00 98.56 97 MET A N 1
ATOM 784 C CA . MET A 1 97 ? 3.678 -9.119 -3.671 1.00 98.56 97 MET A CA 1
ATOM 785 C C . MET A 1 97 ? 4.241 -9.849 -4.892 1.00 98.56 97 MET A C 1
ATOM 787 O O . MET A 1 97 ? 3.518 -10.046 -5.863 1.00 98.56 97 MET A O 1
ATOM 791 N N . ILE A 1 98 ? 5.492 -10.323 -4.835 1.00 98.56 98 ILE A N 1
ATOM 792 C CA . ILE A 1 98 ? 6.105 -11.098 -5.926 1.00 98.56 98 ILE A CA 1
ATOM 793 C C . ILE A 1 98 ? 5.279 -12.358 -6.221 1.00 98.56 98 ILE A C 1
ATOM 795 O O . ILE A 1 98 ? 4.907 -12.575 -7.372 1.00 98.56 98 ILE A O 1
ATOM 799 N N . ALA A 1 99 ? 4.915 -13.136 -5.198 1.00 98.50 99 ALA A N 1
ATOM 800 C CA . ALA A 1 99 ? 4.141 -14.367 -5.376 1.00 98.50 99 ALA A CA 1
ATOM 801 C C . ALA A 1 99 ? 2.741 -14.117 -5.973 1.00 98.50 99 ALA A C 1
ATOM 803 O O . ALA A 1 99 ? 2.246 -14.891 -6.801 1.00 98.50 99 ALA A O 1
ATOM 804 N N . MET A 1 100 ? 2.089 -13.017 -5.578 1.00 98.50 100 MET A N 1
ATOM 805 C CA . MET A 1 100 ? 0.816 -12.600 -6.170 1.00 98.50 100 MET A CA 1
ATOM 806 C C . MET A 1 100 ? 0.981 -12.239 -7.650 1.00 98.50 100 MET A C 1
ATOM 808 O O . MET A 1 100 ? 0.171 -12.659 -8.476 1.00 98.50 100 MET A O 1
ATOM 812 N N . ILE A 1 101 ? 2.042 -11.510 -8.000 1.00 98.44 101 ILE A N 1
ATOM 813 C CA . ILE A 1 101 ? 2.344 -11.129 -9.383 1.00 98.44 101 ILE A CA 1
ATOM 814 C C . ILE A 1 101 ? 2.621 -12.361 -10.247 1.00 98.44 101 ILE A C 1
ATOM 816 O O . ILE A 1 101 ? 2.059 -12.469 -11.336 1.00 98.44 101 ILE A O 1
ATOM 820 N N . GLU A 1 102 ? 3.418 -13.315 -9.762 1.00 98.38 102 GLU A N 1
ATOM 821 C CA . GLU A 1 102 ? 3.654 -14.591 -10.451 1.00 98.38 102 GLU A CA 1
ATOM 822 C C . GLU A 1 102 ? 2.332 -15.310 -10.741 1.00 98.38 102 GLU A C 1
ATOM 824 O O . GLU A 1 102 ? 2.065 -15.687 -11.881 1.00 98.38 102 GLU A O 1
ATOM 829 N N . THR A 1 103 ? 1.444 -15.387 -9.746 1.00 98.19 103 THR A N 1
ATOM 830 C CA . THR A 1 103 ? 0.114 -15.994 -9.903 1.00 98.19 103 THR A CA 1
ATOM 831 C C . THR A 1 103 ? -0.731 -15.274 -10.964 1.00 98.19 103 THR A C 1
ATOM 833 O O . THR A 1 103 ? -1.459 -15.914 -11.728 1.00 98.19 103 THR A O 1
ATOM 836 N N . LEU A 1 104 ? -0.670 -13.940 -11.023 1.00 98.12 104 LEU A N 1
ATOM 837 C CA . LEU A 1 104 ? -1.391 -13.147 -12.025 1.00 98.12 104 LEU A CA 1
ATOM 838 C C . LEU A 1 104 ? -0.838 -13.373 -13.437 1.00 98.12 104 LEU A C 1
ATOM 840 O O . LEU A 1 104 ? -1.625 -13.462 -14.384 1.00 98.12 104 LEU A O 1
ATOM 844 N N . ILE A 1 105 ? 0.483 -13.511 -13.581 1.00 98.00 105 ILE A N 1
ATOM 845 C CA . ILE A 1 105 ? 1.134 -13.856 -14.853 1.00 98.00 105 ILE A CA 1
ATOM 846 C C . ILE A 1 105 ? 0.708 -15.260 -15.295 1.00 98.00 105 ILE A C 1
ATOM 848 O O . ILE A 1 105 ? 0.230 -15.427 -16.416 1.00 98.00 105 ILE A O 1
ATOM 852 N N . GLU A 1 106 ? 0.809 -16.258 -14.412 1.00 98.06 106 GLU A N 1
ATOM 853 C CA . GLU A 1 106 ? 0.441 -17.653 -14.701 1.00 98.06 106 GLU A CA 1
ATOM 854 C C . GLU A 1 106 ? -1.016 -17.795 -15.159 1.00 98.06 106 GLU A C 1
ATOM 856 O O . GLU A 1 106 ? -1.327 -18.591 -16.046 1.00 98.06 106 GLU A O 1
ATOM 861 N N . LYS A 1 107 ? -1.917 -16.997 -14.580 1.00 98.00 107 LYS A N 1
ATOM 862 C CA . LYS A 1 107 ? -3.343 -16.980 -14.92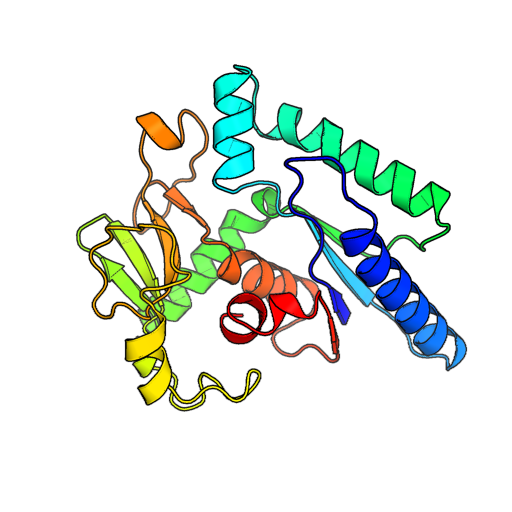8 1.00 98.00 107 LYS A CA 1
ATOM 863 C C . LYS A 1 107 ? -3.679 -16.114 -16.150 1.00 98.00 107 LYS A C 1
ATOM 865 O O . LYS A 1 107 ? -4.838 -16.087 -16.557 1.00 98.00 107 LYS A O 1
ATOM 870 N N . GLY A 1 108 ? -2.708 -15.409 -16.733 1.00 97.06 108 GLY A N 1
ATOM 871 C CA . GLY A 1 108 ? -2.907 -14.546 -17.902 1.00 97.06 108 GLY A CA 1
ATOM 872 C C . GLY A 1 108 ? -3.548 -13.182 -17.605 1.00 97.06 108 GLY A C 1
ATOM 873 O O . GLY A 1 108 ? -3.955 -12.492 -18.543 1.00 97.06 108 GLY A O 1
ATOM 874 N N . TYR A 1 109 ? -3.617 -12.773 -16.334 1.00 97.69 109 TYR A N 1
ATOM 875 C CA . TYR A 1 109 ? -4.093 -11.444 -15.921 1.00 97.69 109 TYR A CA 1
ATOM 876 C C . TYR A 1 109 ? -2.990 -10.383 -15.936 1.00 97.69 109 TYR A C 1
ATOM 878 O O . TYR A 1 109 ? -3.286 -9.194 -15.954 1.00 97.69 109 TYR A O 1
ATOM 886 N N . ALA A 1 110 ? -1.724 -10.796 -15.952 1.00 97.69 110 ALA A N 1
ATOM 887 C CA . ALA A 1 110 ? -0.580 -9.901 -16.036 1.00 97.69 110 ALA A CA 1
ATOM 888 C C . ALA A 1 110 ? 0.395 -10.320 -17.143 1.00 97.69 110 ALA A C 1
ATOM 890 O O . ALA A 1 110 ? 0.327 -11.435 -17.668 1.00 97.69 110 ALA A O 1
ATOM 891 N N . TYR A 1 111 ? 1.291 -9.410 -17.513 1.00 96.31 111 TYR A N 1
ATOM 892 C CA . TYR A 1 111 ? 2.358 -9.650 -18.482 1.00 96.31 111 TYR A CA 1
ATOM 893 C C . TYR A 1 111 ? 3.614 -8.853 -18.140 1.00 96.31 111 TYR A C 1
ATOM 895 O O . TYR A 1 111 ? 3.546 -7.807 -17.495 1.00 96.31 111 TYR A O 1
ATOM 903 N N . VAL A 1 112 ? 4.760 -9.366 -18.589 1.00 95.88 112 VAL A N 1
ATOM 904 C CA . VAL A 1 112 ? 6.052 -8.681 -18.496 1.00 95.88 112 VAL A CA 1
ATOM 905 C C . VAL A 1 112 ? 6.234 -7.831 -19.756 1.00 95.88 112 VAL A C 1
ATOM 907 O O . VAL A 1 112 ? 6.188 -8.363 -20.867 1.00 95.88 112 VAL A O 1
ATOM 910 N N . GLY A 1 113 ? 6.408 -6.521 -19.585 1.00 91.81 113 GLY A N 1
ATOM 911 C CA . GLY A 1 113 ? 6.700 -5.568 -20.655 1.00 91.81 113 GLY A CA 1
ATOM 912 C C . GLY A 1 113 ? 8.137 -5.692 -21.170 1.00 91.81 113 GLY A C 1
ATOM 913 O O . GLY A 1 113 ? 8.987 -6.348 -20.560 1.00 91.81 113 GLY A O 1
ATOM 914 N N . LYS A 1 114 ? 8.447 -5.048 -22.304 1.00 88.44 114 LYS A N 1
ATOM 915 C CA . LYS A 1 114 ? 9.824 -5.052 -22.847 1.00 88.44 114 LYS A CA 1
ATOM 916 C C . LYS A 1 114 ? 10.812 -4.274 -21.975 1.00 88.44 114 LYS A C 1
ATOM 918 O O . LYS A 1 114 ? 12.014 -4.493 -22.076 1.00 88.44 114 LYS A O 1
ATOM 923 N N . ASP A 1 115 ? 10.302 -3.388 -21.131 1.00 87.38 115 ASP A N 1
ATOM 924 C CA . ASP A 1 115 ? 11.030 -2.628 -20.114 1.00 87.38 115 ASP A CA 1
ATOM 925 C C . ASP A 1 115 ? 11.296 -3.428 -18.827 1.00 87.38 115 ASP A C 1
ATOM 927 O O . ASP A 1 115 ? 11.838 -2.877 -17.871 1.00 87.38 115 ASP A O 1
ATOM 931 N N . HIS A 1 116 ? 10.939 -4.718 -18.793 1.00 88.25 116 HIS A N 1
ATOM 932 C CA . HIS A 1 116 ? 10.984 -5.576 -17.605 1.00 88.25 116 HIS A CA 1
ATOM 933 C C . HIS A 1 116 ? 10.045 -5.133 -16.468 1.00 88.25 116 HIS A C 1
ATOM 935 O O . HIS A 1 116 ? 10.133 -5.653 -15.353 1.00 88.25 116 HIS A O 1
ATOM 941 N N . GLY A 1 117 ? 9.119 -4.207 -16.734 1.00 94.06 117 GLY A N 1
ATOM 942 C CA . GLY A 1 117 ? 7.987 -3.951 -15.856 1.00 94.06 117 GLY A CA 1
ATOM 943 C C . GLY A 1 117 ? 6.965 -5.080 -15.932 1.00 94.06 117 GL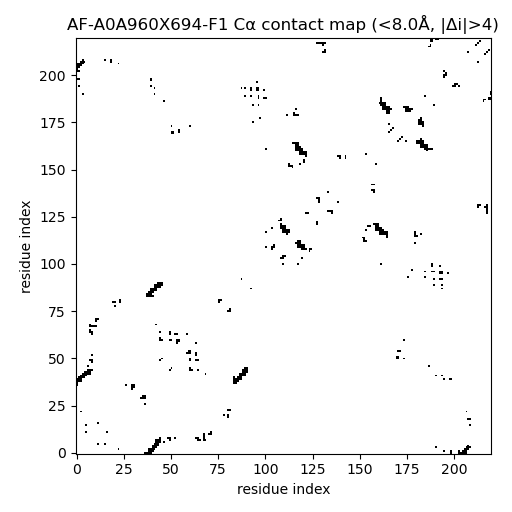Y A C 1
ATOM 944 O O . GLY A 1 117 ? 6.899 -5.818 -16.916 1.00 94.06 117 GLY A O 1
ATOM 945 N N . VAL A 1 118 ? 6.145 -5.223 -14.893 1.00 97.38 118 VAL A N 1
ATOM 946 C CA . VAL A 1 118 ? 4.995 -6.136 -14.914 1.00 97.38 118 V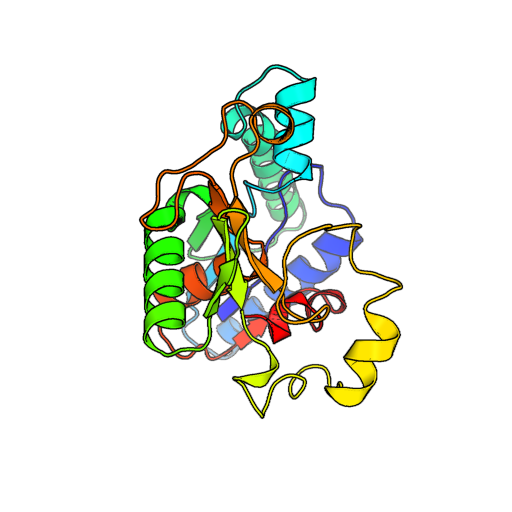AL A CA 1
ATOM 947 C C . VAL A 1 118 ? 3.716 -5.329 -14.822 1.00 97.38 118 VAL A C 1
ATOM 949 O O . VAL A 1 118 ? 3.580 -4.496 -13.926 1.00 97.38 118 VAL A O 1
ATOM 952 N N . TYR A 1 119 ? 2.770 -5.603 -15.715 1.00 96.69 119 TYR A N 1
ATOM 953 C CA . TYR A 1 119 ? 1.527 -4.850 -15.856 1.00 96.69 119 TYR A CA 1
ATOM 954 C C . TYR A 1 119 ? 0.316 -5.766 -15.724 1.00 96.69 119 TYR A C 1
ATOM 956 O O . TYR A 1 119 ? 0.341 -6.914 -16.172 1.00 96.69 119 TYR A O 1
ATOM 964 N N . TYR A 1 120 ? -0.750 -5.250 -15.118 1.00 96.88 120 TYR A N 1
ATOM 965 C CA . TYR A 1 120 ? -2.051 -5.902 -15.085 1.00 96.88 120 TYR A CA 1
ATOM 966 C C . TYR A 1 120 ? -2.828 -5.573 -16.359 1.00 96.88 120 TYR A C 1
ATOM 968 O O . TYR A 1 120 ? -3.009 -4.405 -16.698 1.00 96.88 120 TYR A O 1
ATOM 976 N N . ARG A 1 121 ? -3.335 -6.604 -17.034 1.00 94.88 121 ARG A N 1
ATOM 977 C CA . ARG A 1 121 ? -4.137 -6.491 -18.252 1.00 94.88 121 ARG A CA 1
ATOM 978 C C . ARG A 1 121 ? -5.595 -6.252 -17.885 1.00 94.88 121 ARG A C 1
ATOM 980 O O . ARG A 1 121 ? -6.335 -7.211 -17.667 1.00 94.88 121 ARG A O 1
ATOM 987 N N . ILE A 1 122 ? -6.053 -5.003 -17.875 1.00 91.75 122 ILE A N 1
ATOM 988 C CA . ILE A 1 122 ? -7.419 -4.667 -17.423 1.00 91.75 122 ILE A CA 1
ATOM 989 C C . ILE A 1 122 ? -8.492 -5.429 -18.213 1.00 91.75 122 ILE A C 1
ATOM 991 O O . ILE A 1 122 ? -9.430 -5.976 -17.635 1.00 91.75 122 ILE A O 1
ATOM 995 N N . HIS A 1 123 ? -8.327 -5.544 -19.534 1.00 89.81 123 HIS A N 1
ATOM 996 C CA . HIS A 1 123 ? -9.287 -6.236 -20.402 1.00 89.81 123 HIS A CA 1
ATOM 997 C C . HIS A 1 123 ? -9.440 -7.736 -20.104 1.00 89.81 123 HIS A C 1
ATOM 999 O O . HIS A 1 123 ? -10.420 -8.343 -20.535 1.00 89.81 123 HIS A O 1
ATOM 1005 N N . SER A 1 124 ? -8.504 -8.340 -19.365 1.00 93.44 124 SER A N 1
ATOM 1006 C CA . SER A 1 124 ? -8.627 -9.732 -18.922 1.00 93.44 124 SER A CA 1
ATOM 1007 C C . SER A 1 124 ? -9.629 -9.915 -17.774 1.00 93.44 124 SER A C 1
ATOM 1009 O O . SER A 1 124 ? -10.037 -11.045 -17.516 1.00 93.44 124 SER A O 1
ATOM 1011 N N . PHE A 1 125 ? -10.090 -8.829 -17.137 1.00 93.19 125 PHE A N 1
ATOM 1012 C CA . PHE A 1 125 ? -11.095 -8.841 -16.074 1.00 93.19 125 PHE A CA 1
ATOM 1013 C C . PHE A 1 125 ? -12.395 -8.143 -16.523 1.00 93.19 125 PHE A C 1
ATOM 1015 O O . PHE A 1 125 ? -12.546 -6.932 -16.360 1.00 93.19 125 PHE A O 1
ATOM 1022 N N . PRO A 1 126 ? -13.391 -8.883 -17.060 1.00 91.19 126 PRO A N 1
ATOM 1023 C CA . PRO A 1 126 ? -14.587 -8.291 -17.677 1.00 91.19 126 PRO A CA 1
ATOM 1024 C C . PRO A 1 126 ? -15.456 -7.436 -16.747 1.00 91.19 126 PRO A C 1
ATOM 1026 O O . PRO A 1 126 ? -16.307 -6.684 -17.215 1.00 91.19 126 PRO A O 1
ATOM 1029 N N . SER A 1 127 ? -15.296 -7.586 -15.431 1.00 92.56 127 SER A N 1
ATOM 1030 C CA . SER A 1 127 ? -16.032 -6.828 -14.419 1.00 92.56 127 SER A CA 1
ATOM 1031 C C . SER A 1 127 ? -15.290 -5.616 -13.865 1.00 92.56 127 SER A C 1
ATOM 1033 O O . SER A 1 127 ? -15.799 -5.005 -12.927 1.00 92.56 127 SER A O 1
ATOM 1035 N N . TYR A 1 128 ? -14.122 -5.276 -14.408 1.00 93.12 128 TYR A N 1
ATOM 1036 C CA . TYR A 1 128 ? -13.378 -4.090 -14.003 1.00 93.12 128 TYR A CA 1
ATOM 1037 C C . TYR A 1 128 ? -14.222 -2.815 -14.180 1.00 93.12 128 TYR A C 1
ATOM 1039 O O . TYR A 1 128 ? -14.891 -2.643 -15.202 1.00 93.12 128 TYR A O 1
ATOM 1047 N N . GLY A 1 129 ? -14.199 -1.929 -13.184 1.00 91.25 129 GLY A N 1
ATOM 1048 C CA . GLY A 1 129 ? -15.013 -0.710 -13.131 1.00 91.25 129 GLY A CA 1
ATOM 1049 C C . GLY A 1 129 ? -16.318 -0.872 -12.343 1.00 91.25 129 GLY A C 1
ATOM 1050 O O . GLY A 1 129 ? -17.102 0.072 -12.230 1.00 91.25 129 GLY A O 1
ATOM 1051 N N . ARG A 1 130 ? -16.598 -2.065 -11.797 1.00 93.88 130 ARG A N 1
ATOM 1052 C CA . ARG A 1 130 ? -17.842 -2.334 -11.057 1.00 93.88 130 ARG A CA 1
ATOM 1053 C C . ARG A 1 130 ? -17.920 -1.530 -9.759 1.00 93.88 130 ARG A C 1
ATOM 1055 O O . ARG A 1 130 ? -19.027 -1.132 -9.399 1.00 93.88 130 ARG A O 1
ATOM 1062 N N . LEU A 1 131 ? -16.797 -1.313 -9.072 1.00 93.44 131 LEU A N 1
ATOM 1063 C CA . LEU A 1 131 ? -16.762 -0.586 -7.799 1.00 93.44 131 LEU A CA 1
ATOM 1064 C C . LEU A 1 131 ? -16.942 0.923 -8.012 1.00 93.44 131 LEU A C 1
ATOM 1066 O O . LEU A 1 131 ? -17.736 1.568 -7.334 1.00 93.44 131 LEU A O 1
ATOM 1070 N N . SER A 1 132 ? -16.217 1.470 -8.979 1.00 91.25 132 SER A N 1
ATOM 1071 C CA . SER A 1 132 ? -16.194 2.889 -9.341 1.00 91.25 132 SER A CA 1
ATOM 1072 C C . SER A 1 132 ? -17.343 3.311 -10.259 1.00 91.25 132 SER A C 1
ATOM 1074 O O . SER A 1 132 ? -17.529 4.502 -10.511 1.00 91.25 132 SER A O 1
ATOM 1076 N N . HIS A 1 133 ? -18.123 2.347 -10.757 1.00 88.44 133 HIS A N 1
ATOM 1077 C CA . HIS A 1 133 ? -19.145 2.531 -11.789 1.00 88.44 133 HIS A CA 1
ATOM 1078 C C . HIS A 1 133 ? -18.604 3.129 -13.100 1.00 88.44 133 HIS A C 1
ATOM 1080 O O . HIS A 1 133 ? -19.352 3.750 -13.863 1.00 88.44 133 HIS A O 1
ATOM 1086 N N . LEU A 1 134 ? -17.316 2.923 -13.383 1.00 82.50 134 LEU A N 1
ATOM 1087 C CA . LEU A 1 134 ? -16.685 3.325 -14.634 1.00 82.50 134 LEU A CA 1
ATOM 1088 C C . LEU A 1 134 ? -16.922 2.272 -15.717 1.00 82.50 134 LEU A C 1
ATOM 1090 O O . LEU A 1 134 ? -16.909 1.068 -15.467 1.00 82.50 134 LEU A O 1
ATOM 1094 N N . LYS A 1 135 ? -17.134 2.731 -16.952 1.00 75.56 135 LYS A N 1
ATOM 1095 C CA . LYS A 1 135 ? -17.169 1.848 -18.121 1.00 75.56 135 LYS A CA 1
ATOM 1096 C C . LYS A 1 135 ? -15.779 1.797 -18.739 1.00 75.56 135 LYS A C 1
ATOM 1098 O O . LYS A 1 135 ? -15.183 2.846 -18.975 1.00 75.56 135 LYS A O 1
ATOM 1103 N N . LEU A 1 136 ? -15.298 0.598 -19.059 1.00 69.31 136 LEU A N 1
ATOM 1104 C CA . LEU A 1 136 ? -13.994 0.395 -19.701 1.00 69.31 136 LEU A CA 1
ATOM 1105 C C . LEU A 1 136 ? -13.811 1.258 -20.960 1.00 69.31 136 LEU A C 1
ATOM 1107 O O . LEU A 1 136 ? -12.763 1.871 -21.128 1.00 69.31 136 LEU A O 1
ATOM 1111 N N . ASP A 1 137 ? -14.860 1.402 -21.770 1.00 66.19 137 ASP A N 1
ATOM 1112 C CA . ASP A 1 137 ? -14.830 2.215 -22.994 1.00 66.19 137 ASP A CA 1
ATOM 1113 C C . ASP A 1 137 ? -14.538 3.705 -22.718 1.00 66.19 137 ASP A C 1
ATOM 1115 O O . ASP A 1 137 ? -13.922 4.378 -23.535 1.00 66.19 137 ASP A O 1
ATOM 1119 N N . THR A 1 138 ? -14.926 4.221 -21.544 1.00 61.56 138 THR A N 1
ATOM 1120 C CA . THR A 1 138 ? -14.676 5.622 -21.145 1.00 61.56 138 THR A CA 1
ATOM 1121 C C . THR A 1 138 ? -13.287 5.849 -20.542 1.00 61.56 138 THR A C 1
ATOM 1123 O O . THR A 1 138 ? -12.826 6.986 -20.468 1.00 61.56 138 THR A O 1
ATOM 1126 N N . LEU A 1 139 ? -12.587 4.784 -20.128 1.00 61.00 139 LEU A N 1
ATOM 1127 C CA . LEU A 1 139 ? -11.235 4.887 -19.564 1.00 61.00 139 LEU A CA 1
ATOM 1128 C C . LEU A 1 139 ? -10.182 5.199 -20.633 1.00 61.00 139 LEU A C 1
ATOM 1130 O O . LEU A 1 139 ? -9.211 5.888 -20.330 1.00 61.00 139 LEU A O 1
ATOM 1134 N N . GLN A 1 140 ? -10.385 4.757 -21.879 1.00 54.03 140 GLN A N 1
ATOM 1135 C CA . GLN A 1 140 ? -9.477 5.074 -22.989 1.00 54.03 140 GLN A CA 1
ATOM 1136 C C . GLN A 1 140 ? -9.441 6.578 -23.308 1.00 54.03 140 GLN A C 1
ATOM 1138 O O . GLN A 1 140 ? -8.401 7.087 -23.715 1.00 54.03 140 GLN A O 1
ATOM 1143 N N . GLU A 1 141 ? -10.544 7.299 -23.079 1.00 46.66 141 GLU A N 1
ATOM 1144 C CA . GLU A 1 141 ? -10.632 8.747 -23.314 1.00 46.66 141 GLU A CA 1
ATOM 1145 C C . GLU A 1 141 ? -10.028 9.568 -22.156 1.00 46.66 141 GLU A C 1
ATOM 1147 O O . GLU A 1 141 ? -9.433 10.617 -22.396 1.00 46.66 141 GLU A O 1
ATOM 1152 N N . GLY A 1 142 ? -10.138 9.083 -20.908 1.00 45.56 142 GLY A N 1
ATOM 1153 C CA . GLY A 1 142 ? -9.701 9.789 -19.691 1.00 45.56 142 GLY A CA 1
ATOM 1154 C C . GLY A 1 142 ? -8.296 9.449 -19.171 1.00 45.56 142 GLY A C 1
ATOM 1155 O O . GLY A 1 142 ? -7.776 10.162 -18.311 1.00 45.56 142 GLY A O 1
ATOM 1156 N N . ALA A 1 143 ? -7.652 8.395 -19.687 1.00 46.41 143 ALA A N 1
ATOM 1157 C CA . ALA A 1 143 ? -6.278 8.021 -19.325 1.00 46.41 143 ALA A CA 1
ATOM 1158 C C . ALA A 1 143 ? -5.229 9.104 -19.669 1.00 46.41 143 ALA A C 1
ATOM 1160 O O . ALA A 1 143 ? -4.095 9.021 -19.214 1.00 46.41 143 ALA A O 1
ATOM 1161 N N . SER A 1 144 ? -5.602 10.141 -20.425 1.00 42.22 144 SER A N 1
ATOM 1162 C CA . SER A 1 144 ? -4.733 11.264 -20.789 1.00 42.22 144 SER A CA 1
ATOM 1163 C C . SER A 1 144 ? -4.632 12.375 -19.730 1.00 42.22 144 SER A C 1
ATOM 1165 O O . SER A 1 144 ? -3.712 13.182 -19.813 1.00 42.22 144 SER A O 1
ATOM 1167 N N . GLU A 1 145 ? -5.534 12.450 -18.737 1.00 36.78 145 GLU A N 1
ATOM 1168 C CA . GLU A 1 145 ? -5.610 13.620 -17.833 1.00 36.78 145 GLU A CA 1
ATOM 1169 C C . GLU A 1 145 ? -5.079 13.395 -16.403 1.00 36.78 145 GLU A C 1
ATOM 1171 O O . GLU A 1 145 ? -4.840 14.366 -15.683 1.00 36.78 145 GLU A O 1
ATOM 1176 N N . ARG A 1 146 ? -4.914 12.144 -15.944 1.00 38.72 146 ARG A N 1
ATOM 1177 C CA . ARG A 1 146 ? -4.489 11.836 -14.553 1.00 38.72 146 ARG A CA 1
ATOM 1178 C C . ARG A 1 146 ? -3.420 10.757 -14.409 1.00 38.72 146 ARG A C 1
ATOM 1180 O O . ARG A 1 146 ? -2.990 10.490 -13.288 1.00 38.72 146 ARG A O 1
ATOM 1187 N N . VAL A 1 147 ? -3.012 10.129 -15.504 1.00 42.53 147 VAL A N 1
ATOM 1188 C CA . VAL A 1 147 ? -1.892 9.190 -15.498 1.00 42.53 147 VAL A CA 1
ATOM 1189 C C . VAL A 1 147 ? -0.643 10.066 -15.519 1.00 42.53 147 VAL A C 1
ATOM 1191 O O . VAL A 1 147 ? -0.484 10.875 -16.428 1.00 42.53 147 VAL A O 1
ATOM 1194 N N . SER A 1 148 ? 0.190 9.993 -14.476 1.00 40.59 148 SER A N 1
ATOM 1195 C CA . SER A 1 148 ? 1.559 10.516 -14.555 1.00 40.59 148 SER A CA 1
ATOM 1196 C C . SER A 1 148 ? 2.186 10.025 -15.857 1.00 40.59 148 SER A C 1
ATOM 1198 O O . SER A 1 148 ? 1.856 8.912 -16.251 1.00 40.59 148 SER A O 1
ATOM 1200 N N . ASP A 1 149 ? 3.027 10.833 -16.513 1.00 39.44 149 ASP A N 1
ATOM 1201 C CA . ASP A 1 149 ? 3.789 10.519 -17.739 1.00 39.44 149 ASP A CA 1
ATOM 1202 C C . ASP A 1 149 ? 4.681 9.268 -17.573 1.00 39.44 149 ASP A C 1
ATOM 1204 O O . ASP A 1 149 ? 5.908 9.303 -17.552 1.00 39.44 149 ASP A O 1
ATOM 1208 N N . ASP A 1 150 ? 4.032 8.132 -17.407 1.00 44.62 150 ASP A N 1
ATOM 1209 C CA . ASP A 1 150 ? 4.566 6.805 -17.250 1.00 44.62 150 ASP A CA 1
ATOM 1210 C C . ASP A 1 150 ? 4.702 6.280 -18.685 1.00 44.62 150 ASP A C 1
ATOM 1212 O O . ASP A 1 150 ? 3.855 5.523 -19.166 1.00 44.62 150 ASP A O 1
ATOM 1216 N N . GLU A 1 151 ? 5.737 6.760 -19.391 1.00 47.53 151 GLU A N 1
ATOM 1217 C CA . GLU A 1 151 ? 6.183 6.299 -20.717 1.00 47.53 151 GLU A CA 1
ATOM 1218 C C . GLU A 1 151 ? 6.660 4.829 -20.652 1.00 47.53 151 GLU A C 1
ATOM 1220 O O . GLU A 1 151 ? 7.826 4.514 -20.877 1.00 47.53 151 GLU A O 1
ATOM 1225 N N . TYR A 1 152 ? 5.769 3.907 -20.289 1.00 53.94 152 TYR A N 1
ATOM 1226 C CA . TYR A 1 152 ? 6.045 2.473 -20.216 1.00 53.94 152 TYR A CA 1
ATOM 1227 C C . TYR A 1 152 ? 5.422 1.721 -21.395 1.00 53.94 152 TYR A C 1
ATOM 1229 O O . TYR A 1 152 ? 4.393 2.131 -21.939 1.00 53.94 152 TYR A O 1
ATOM 1237 N N . ASP A 1 153 ? 6.027 0.588 -21.768 1.00 57.34 153 ASP A N 1
ATOM 1238 C CA . ASP A 1 153 ? 5.613 -0.239 -22.914 1.00 57.34 153 ASP A CA 1
ATOM 1239 C C . ASP A 1 153 ? 4.405 -1.121 -22.553 1.00 57.34 153 ASP A C 1
ATOM 1241 O O . ASP A 1 153 ? 4.497 -2.346 -22.438 1.00 57.34 153 ASP A O 1
ATOM 1245 N N . LYS A 1 154 ? 3.263 -0.470 -22.314 1.00 65.75 154 LYS A N 1
ATOM 1246 C CA . LYS A 1 154 ? 1.994 -1.122 -21.977 1.00 65.75 154 LYS A CA 1
ATOM 1247 C C . LYS A 1 154 ? 1.279 -1.614 -23.239 1.00 65.75 154 LYS A C 1
ATOM 1249 O O . LYS A 1 15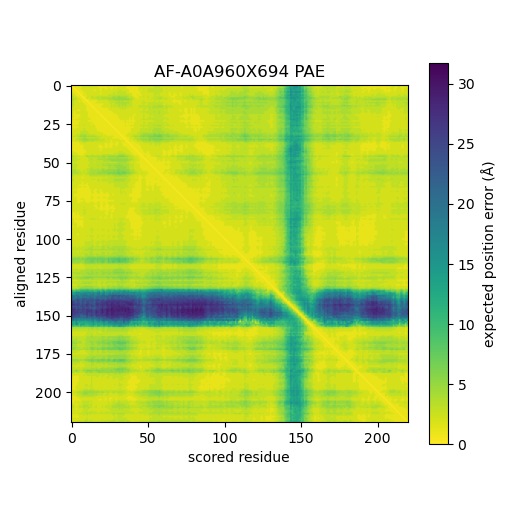4 ? 1.197 -0.898 -24.234 1.00 65.75 154 LYS A O 1
ATOM 1254 N N . GLU A 1 155 ? 0.672 -2.802 -23.169 1.00 67.12 155 GLU A N 1
ATOM 1255 C CA . GLU A 1 155 ? -0.258 -3.311 -24.192 1.00 67.12 155 GLU A CA 1
ATOM 1256 C C . GLU A 1 155 ? -1.485 -2.389 -24.345 1.00 67.12 155 GLU A C 1
ATOM 1258 O O . GLU A 1 155 ? -2.011 -2.241 -25.449 1.00 67.12 155 GLU A O 1
ATOM 1263 N N . SER A 1 156 ? -1.924 -1.745 -23.255 1.00 70.25 156 SER A N 1
ATOM 1264 C CA . SER A 1 156 ? -2.982 -0.728 -23.243 1.00 70.25 156 SER A CA 1
ATOM 1265 C C . SER A 1 156 ? -2.622 0.453 -22.341 1.00 70.25 156 SER A C 1
ATOM 1267 O O . SER A 1 156 ? -2.103 0.269 -21.242 1.00 70.25 156 SER A O 1
ATOM 1269 N N . ALA A 1 157 ? -2.990 1.674 -22.747 1.00 70.94 157 ALA A N 1
ATOM 1270 C CA . ALA A 1 157 ? -2.812 2.887 -21.939 1.00 70.94 157 ALA A CA 1
ATOM 1271 C C . ALA A 1 157 ? -3.515 2.812 -20.569 1.00 70.94 157 ALA A C 1
ATOM 1273 O O . ALA A 1 157 ? -3.087 3.460 -19.615 1.00 70.94 157 ALA A O 1
ATOM 1274 N N . SER A 1 158 ? -4.578 2.007 -20.468 1.00 75.94 158 SER A N 1
ATOM 1275 C CA . SER A 1 158 ? -5.321 1.801 -19.225 1.00 75.94 158 SER A CA 1
ATOM 1276 C C . SER A 1 158 ? -4.627 0.850 -18.249 1.00 75.94 158 SER A C 1
ATOM 1278 O O . SER A 1 158 ? -4.923 0.910 -17.061 1.00 75.94 158 SER A O 1
ATOM 1280 N N . ASP A 1 159 ? -3.737 -0.031 -18.718 1.00 89.25 159 ASP A N 1
ATOM 1281 C CA . ASP A 1 159 ? -3.099 -1.031 -17.861 1.00 89.25 159 ASP A CA 1
ATOM 1282 C C . ASP A 1 159 ? -2.248 -0.364 -16.772 1.00 89.25 159 ASP A C 1
ATOM 1284 O O . ASP A 1 159 ? -1.612 0.681 -16.973 1.00 89.25 159 ASP A O 1
ATOM 1288 N N . PHE A 1 160 ? -2.222 -0.977 -15.592 1.00 92.56 160 PHE A N 1
ATOM 1289 C CA . PHE A 1 160 ? -1.491 -0.449 -14.445 1.00 92.56 160 PHE A CA 1
ATOM 1290 C C . PHE A 1 160 ? -0.325 -1.350 -14.063 1.00 92.56 160 PHE A C 1
ATOM 1292 O O . PHE A 1 160 ? -0.316 -2.554 -14.316 1.00 92.56 160 PHE A O 1
ATOM 1299 N N . VAL A 1 161 ? 0.688 -0.737 -13.461 1.00 94.81 161 VAL A N 1
ATOM 1300 C CA . VAL A 1 161 ? 1.919 -1.421 -13.081 1.00 94.81 161 VAL A CA 1
ATOM 1301 C C . VAL A 1 161 ? 1.729 -2.208 -11.783 1.00 94.81 161 VAL A C 1
ATOM 1303 O O . VAL A 1 161 ? 1.235 -1.684 -10.785 1.00 94.81 161 VAL A O 1
ATOM 1306 N N . LEU A 1 162 ? 2.149 -3.467 -11.806 1.00 97.19 162 LEU A N 1
ATOM 1307 C CA . LEU A 1 162 ? 2.273 -4.352 -10.649 1.00 97.19 162 LEU A CA 1
ATOM 1308 C C . LEU A 1 162 ? 3.713 -4.377 -10.128 1.00 97.19 162 LEU A C 1
ATOM 1310 O O . LEU A 1 162 ? 3.934 -4.425 -8.921 1.00 97.19 162 LEU A O 1
ATOM 1314 N N . TRP A 1 163 ? 4.693 -4.297 -11.031 1.00 97.50 163 TRP A N 1
ATOM 1315 C CA . TRP A 1 163 ? 6.106 -4.175 -10.687 1.00 97.50 163 TRP A CA 1
ATOM 1316 C C . TRP A 1 163 ? 6.787 -3.144 -11.572 1.00 97.50 163 TRP A C 1
ATOM 1318 O O . TRP A 1 163 ? 6.808 -3.283 -12.796 1.00 97.50 163 TRP A O 1
ATOM 1328 N N . LYS A 1 164 ? 7.338 -2.103 -10.952 1.00 95.56 164 LYS A N 1
ATOM 1329 C CA . LYS A 1 164 ? 8.089 -1.057 -11.642 1.00 95.56 164 LYS A CA 1
ATOM 1330 C C . LYS A 1 164 ? 9.530 -1.539 -11.846 1.00 95.56 164 LYS A C 1
ATOM 1332 O O . LYS A 1 164 ? 10.166 -1.914 -10.855 1.00 95.56 164 LYS A O 1
ATOM 1337 N N . PRO A 1 165 ? 10.060 -1.517 -13.082 1.00 95.31 165 PRO A N 1
ATOM 1338 C CA . PRO A 1 165 ? 11.434 -1.931 -13.343 1.00 95.31 165 PRO A CA 1
ATOM 1339 C C . PRO A 1 165 ? 12.409 -0.967 -12.666 1.00 95.31 165 PRO A C 1
ATOM 1341 O O . PRO A 1 165 ? 12.136 0.232 -12.569 1.00 95.31 165 PRO A O 1
ATOM 1344 N N . TYR A 1 166 ? 13.529 -1.494 -12.173 1.00 95.88 166 TYR A N 1
ATOM 1345 C CA . TYR A 1 166 ? 14.556 -0.707 -11.495 1.00 95.88 166 TYR A CA 1
ATOM 1346 C C . TYR A 1 166 ? 15.219 0.291 -12.442 1.00 95.88 166 TYR A C 1
ATOM 1348 O O . TYR A 1 166 ? 15.696 -0.078 -13.515 1.00 95.88 166 TYR A O 1
ATOM 1356 N N . ASP A 1 167 ? 15.333 1.531 -11.980 1.00 94.25 167 ASP A N 1
ATOM 1357 C CA . ASP A 1 167 ? 16.118 2.575 -12.620 1.00 94.25 167 ASP A CA 1
ATOM 1358 C C . ASP A 1 167 ? 17.133 3.125 -11.609 1.00 94.25 167 ASP A C 1
ATOM 1360 O O . ASP A 1 167 ? 16.768 3.591 -10.530 1.00 94.25 167 ASP A O 1
ATOM 1364 N N . ALA A 1 168 ? 18.425 3.058 -11.934 1.00 93.69 168 ALA A N 1
ATOM 1365 C CA . ALA A 1 168 ? 19.484 3.451 -11.005 1.00 93.69 168 ALA A CA 1
ATOM 1366 C C . ALA A 1 168 ? 19.489 4.955 -10.695 1.00 93.69 168 ALA A C 1
ATOM 1368 O O . ALA A 1 168 ? 19.860 5.353 -9.586 1.00 93.69 168 ALA A O 1
ATOM 1369 N N . GLU A 1 169 ? 19.077 5.792 -11.649 1.00 91.50 169 GLU A N 1
ATOM 1370 C CA . GLU A 1 169 ? 18.973 7.229 -11.438 1.00 91.50 169 GLU A CA 1
ATOM 1371 C C . GLU A 1 169 ? 17.771 7.545 -10.553 1.00 91.50 169 GLU A C 1
ATOM 1373 O O . GLU A 1 169 ? 17.902 8.330 -9.620 1.00 91.50 169 GLU A O 1
ATOM 1378 N N . ARG A 1 170 ? 16.616 6.923 -10.772 1.00 91.88 170 ARG A N 1
ATOM 1379 C CA . ARG A 1 170 ? 15.404 7.163 -9.982 1.00 91.88 170 ARG A CA 1
ATOM 1380 C C . ARG A 1 170 ? 15.478 6.528 -8.596 1.00 91.88 170 ARG A C 1
ATOM 1382 O O . ARG A 1 170 ? 15.227 7.201 -7.599 1.00 91.88 170 ARG A O 1
ATOM 1389 N N . ASP A 1 171 ? 15.816 5.246 -8.535 1.00 93.88 171 ASP A N 1
ATOM 1390 C CA . ASP A 1 171 ? 15.615 4.403 -7.357 1.00 93.88 171 ASP A CA 1
ATOM 1391 C C . ASP A 1 171 ? 16.858 4.303 -6.459 1.00 93.88 171 ASP A C 1
ATOM 1393 O O . ASP A 1 171 ? 16.757 3.994 -5.268 1.00 93.88 171 ASP A O 1
ATOM 1397 N N . GLY A 1 172 ? 18.047 4.591 -6.999 1.00 92.25 172 GLY A N 1
ATOM 1398 C CA . GLY A 1 172 ? 19.301 4.531 -6.252 1.00 92.25 172 GLY A CA 1
ATOM 1399 C C . GLY A 1 172 ? 19.519 3.154 -5.619 1.00 92.25 172 GLY A C 1
ATOM 1400 O O . GLY A 1 172 ? 19.690 2.159 -6.321 1.00 92.25 172 GLY A O 1
ATOM 1401 N N . ALA A 1 173 ? 19.525 3.093 -4.285 1.00 92.94 173 ALA A N 1
ATOM 1402 C CA . ALA A 1 173 ? 19.718 1.853 -3.528 1.00 92.94 173 ALA A CA 1
ATOM 1403 C C . ALA A 1 173 ? 18.412 1.097 -3.204 1.00 92.94 173 ALA A C 1
ATOM 1405 O O . ALA A 1 173 ? 18.470 0.047 -2.567 1.00 92.94 173 ALA A O 1
ATOM 1406 N N . VAL A 1 174 ? 17.244 1.621 -3.590 1.00 96.31 174 VAL A N 1
ATOM 1407 C CA . VAL A 1 174 ? 15.941 1.025 -3.263 1.00 96.31 174 VAL A CA 1
ATOM 1408 C C . VAL A 1 174 ? 15.492 0.104 -4.391 1.00 96.31 174 VAL A C 1
ATOM 1410 O O . VAL A 1 174 ? 14.924 0.550 -5.381 1.00 96.31 174 VAL A O 1
ATOM 1413 N N . PHE A 1 175 ? 15.726 -1.193 -4.240 1.00 97.00 175 PHE A N 1
ATOM 1414 C CA . PHE A 1 175 ? 15.208 -2.204 -5.157 1.00 97.00 175 PHE A CA 1
ATOM 1415 C C . PHE A 1 175 ? 15.117 -3.563 -4.471 1.00 97.00 175 PHE A C 1
ATOM 1417 O O . PHE A 1 175 ? 15.754 -3.812 -3.446 1.00 97.00 175 PHE A O 1
ATOM 1424 N N . TRP A 1 176 ? 14.372 -4.462 -5.100 1.00 97.88 176 TR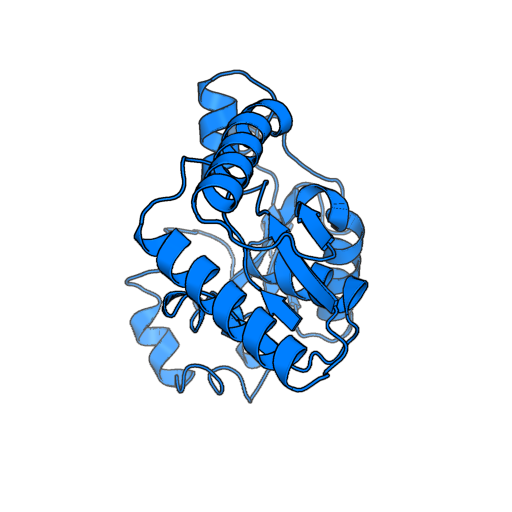P A N 1
ATOM 1425 C CA . TRP A 1 176 ? 14.289 -5.868 -4.748 1.00 97.88 176 TRP A CA 1
ATOM 1426 C C . TRP A 1 176 ? 14.540 -6.729 -5.981 1.00 97.88 176 TRP A C 1
ATOM 1428 O O . TRP A 1 176 ? 14.217 -6.349 -7.109 1.00 97.88 176 TRP A O 1
ATOM 1438 N N . GLU A 1 177 ? 15.150 -7.888 -5.754 1.00 97.38 177 GLU A N 1
ATOM 1439 C CA . GLU A 1 177 ? 15.293 -8.923 -6.774 1.00 97.38 177 GLU A CA 1
ATOM 1440 C C . GLU A 1 177 ? 13.965 -9.664 -6.930 1.00 97.38 177 GLU A C 1
ATOM 1442 O O . GLU A 1 177 ? 13.274 -9.935 -5.946 1.00 97.38 177 GLU A O 1
ATOM 1447 N N . SER A 1 178 ? 13.627 -10.024 -8.163 1.00 96.94 178 SER A N 1
ATOM 1448 C CA . SER A 1 178 ? 12.440 -10.817 -8.462 1.00 96.94 178 SER A CA 1
ATOM 1449 C C . SER A 1 178 ? 12.668 -11.692 -9.703 1.00 96.94 178 SER A C 1
ATOM 1451 O O . SER A 1 178 ? 13.590 -11.423 -10.482 1.00 96.94 178 SER A O 1
ATOM 1453 N N . PRO A 1 179 ? 11.817 -12.701 -9.943 1.00 95.81 179 PRO A N 1
ATOM 1454 C CA . PRO A 1 179 ? 11.873 -13.538 -11.146 1.00 95.81 179 PRO A CA 1
ATOM 1455 C C . PRO A 1 179 ? 11.683 -12.774 -12.466 1.00 95.81 179 PRO A C 1
ATOM 1457 O O . PRO A 1 179 ? 12.097 -13.261 -13.516 1.00 95.81 179 PRO A O 1
ATOM 1460 N N . PHE A 1 180 ? 11.098 -11.575 -12.421 1.00 93.81 180 PHE A N 1
ATOM 1461 C CA . PHE A 1 180 ? 10.903 -10.690 -13.575 1.00 93.81 180 PHE A CA 1
ATOM 1462 C C . PHE A 1 180 ? 11.933 -9.544 -13.645 1.00 93.81 180 PHE A C 1
ATOM 1464 O O . PHE A 1 180 ? 11.869 -8.719 -14.550 1.00 93.81 180 PHE A O 1
ATOM 1471 N N . GLY A 1 181 ? 12.934 -9.529 -12.755 1.00 94.62 181 GLY A N 1
ATOM 1472 C CA . GLY A 1 181 ? 14.039 -8.566 -12.753 1.00 94.62 181 GLY A CA 1
ATOM 1473 C C . GLY A 1 181 ? 14.053 -7.639 -11.535 1.00 94.62 181 GLY A C 1
ATOM 1474 O O . GLY A 1 181 ? 13.161 -7.658 -10.684 1.00 94.62 181 GLY A O 1
ATOM 1475 N N . LYS A 1 182 ? 15.100 -6.815 -11.425 1.00 96.62 182 LYS A N 1
ATOM 1476 C CA . LYS A 1 182 ? 15.207 -5.831 -10.338 1.00 96.62 182 LYS A CA 1
ATOM 1477 C C . LYS A 1 182 ? 14.103 -4.793 -10.462 1.00 96.62 182 LYS A C 1
ATOM 1479 O O . LYS A 1 182 ? 13.845 -4.293 -11.555 1.00 96.62 182 LYS A O 1
ATOM 1484 N N . GLY A 1 183 ? 13.501 -4.424 -9.341 1.00 96.75 183 GLY A N 1
ATOM 1485 C CA . GLY A 1 183 ? 12.504 -3.363 -9.318 1.00 96.75 183 GLY A CA 1
ATOM 1486 C C . GLY A 1 183 ? 11.856 -3.197 -7.959 1.00 96.75 183 GLY A C 1
ATOM 1487 O O . GLY A 1 183 ? 12.483 -3.442 -6.928 1.00 96.75 183 GLY A O 1
ATOM 1488 N N . ARG A 1 184 ? 10.608 -2.743 -7.968 1.00 96.69 184 ARG A N 1
ATOM 1489 C CA . ARG A 1 184 ? 9.818 -2.457 -6.767 1.00 96.69 184 ARG A CA 1
ATOM 1490 C C . ARG A 1 184 ? 8.322 -2.578 -7.069 1.00 96.69 184 ARG A C 1
ATOM 1492 O O . ARG A 1 184 ? 7.939 -2.460 -8.235 1.00 96.69 184 ARG A O 1
ATOM 1499 N N . PRO A 1 185 ? 7.471 -2.798 -6.057 1.00 96.12 185 PRO A N 1
ATOM 1500 C CA . PRO A 1 185 ? 6.045 -2.979 -6.284 1.00 96.12 185 PRO A CA 1
ATOM 1501 C C . PRO A 1 185 ? 5.387 -1.722 -6.864 1.00 96.12 185 PRO A C 1
ATOM 1503 O O . PRO A 1 185 ? 5.829 -0.590 -6.649 1.00 96.12 185 PRO A O 1
ATOM 1506 N N . GLY A 1 186 ? 4.323 -1.942 -7.631 1.00 91.88 186 GLY A N 1
ATOM 1507 C CA . GLY A 1 186 ? 3.327 -0.923 -7.930 1.00 91.88 186 GLY A CA 1
ATOM 1508 C C . GLY A 1 186 ? 2.390 -0.719 -6.739 1.00 91.88 186 GLY A C 1
ATOM 1509 O O . GLY A 1 186 ? 2.179 -1.623 -5.939 1.00 91.88 186 GLY A O 1
ATOM 1510 N N . TRP A 1 187 ? 1.781 0.461 -6.645 1.00 85.94 187 TRP A N 1
ATOM 1511 C CA . TRP A 1 187 ? 1.010 0.862 -5.463 1.00 85.94 187 TRP A CA 1
ATOM 1512 C C . TRP A 1 187 ? -0.167 -0.076 -5.132 1.00 85.94 187 TRP A C 1
ATOM 1514 O O . TRP A 1 187 ? -0.431 -0.361 -3.970 1.00 85.94 187 TRP A O 1
ATOM 1524 N N . HIS A 1 188 ? -0.879 -0.577 -6.143 1.00 91.06 188 HIS A N 1
ATOM 1525 C CA . HIS A 1 188 ? -2.112 -1.347 -5.935 1.00 91.06 188 HIS A CA 1
ATOM 1526 C C . HIS A 1 188 ? -1.858 -2.758 -5.394 1.00 91.06 188 HIS A C 1
ATOM 1528 O O . HIS A 1 188 ? -2.550 -3.204 -4.483 1.00 91.06 188 HIS A O 1
ATOM 1534 N N . VAL A 1 189 ? -0.821 -3.441 -5.895 1.00 96.19 189 VAL A N 1
ATOM 1535 C CA . VAL A 1 189 ? -0.529 -4.828 -5.494 1.00 96.19 189 VAL A CA 1
ATOM 1536 C C . VAL A 1 189 ? -0.089 -4.933 -4.033 1.00 96.19 189 VAL A C 1
ATOM 1538 O O . VAL A 1 189 ? -0.242 -5.990 -3.422 1.00 96.19 189 VAL A O 1
ATOM 1541 N N . GLU A 1 190 ? 0.418 -3.838 -3.456 1.00 96.56 190 GLU A N 1
ATOM 1542 C CA . GLU A 1 190 ? 0.777 -3.768 -2.042 1.00 96.56 190 GLU A CA 1
ATOM 1543 C C . GLU A 1 190 ? -0.412 -4.150 -1.155 1.00 96.56 190 GLU A C 1
ATOM 1545 O O . GLU A 1 190 ? -0.319 -5.077 -0.343 1.00 96.56 190 GLU A O 1
ATOM 1550 N N . CYS A 1 191 ? -1.534 -3.447 -1.325 1.00 96.75 191 CYS A N 1
ATOM 1551 C CA . CYS A 1 191 ? -2.707 -3.631 -0.485 1.00 96.75 191 CYS A CA 1
ATOM 1552 C C . CYS A 1 191 ? -3.359 -4.995 -0.713 1.00 96.75 191 CYS A C 1
ATOM 1554 O O . CYS A 1 191 ? -3.615 -5.696 0.268 1.00 96.75 191 CYS A O 1
ATOM 1556 N N . SER A 1 192 ? -3.511 -5.439 -1.968 1.00 97.56 192 SER A N 1
ATOM 1557 C CA . SER A 1 192 ? -4.047 -6.772 -2.279 1.00 97.56 192 SER A CA 1
ATOM 1558 C C . SER A 1 192 ? -3.228 -7.881 -1.616 1.00 97.56 192 SER A C 1
ATOM 1560 O O . SER A 1 192 ? -3.791 -8.780 -0.980 1.00 97.56 192 SER A O 1
ATOM 1562 N N . ALA A 1 193 ? -1.894 -7.819 -1.708 1.00 98.12 193 ALA A N 1
ATOM 1563 C CA . ALA A 1 193 ? -1.004 -8.824 -1.130 1.00 98.12 193 ALA A CA 1
ATOM 1564 C C . ALA A 1 193 ? -1.064 -8.833 0.403 1.00 98.12 193 ALA A C 1
ATOM 1566 O O . ALA A 1 193 ? -1.238 -9.894 1.012 1.00 98.12 193 ALA A O 1
ATOM 1567 N N . MET A 1 194 ? -0.978 -7.659 1.036 1.00 98.25 194 MET A N 1
ATOM 1568 C CA . MET A 1 194 ? -1.031 -7.535 2.496 1.00 98.25 194 MET A CA 1
ATOM 1569 C C . MET A 1 194 ? -2.394 -7.948 3.063 1.00 98.25 194 MET A C 1
ATOM 1571 O O . MET A 1 194 ? -2.453 -8.722 4.024 1.00 98.25 194 MET A O 1
ATOM 1575 N N . ALA A 1 195 ? -3.492 -7.484 2.459 1.00 97.94 195 ALA A N 1
ATOM 1576 C CA . ALA A 1 195 ? -4.846 -7.841 2.868 1.00 97.94 195 ALA A CA 1
ATOM 1577 C C . ALA A 1 195 ? -5.069 -9.353 2.758 1.00 97.94 195 ALA A C 1
ATOM 1579 O O . ALA A 1 195 ? -5.471 -9.985 3.738 1.00 97.94 195 ALA A O 1
ATOM 1580 N N . THR A 1 196 ? -4.709 -9.951 1.617 1.00 97.62 196 THR A N 1
ATOM 1581 C CA . THR A 1 196 ? -4.861 -11.395 1.386 1.00 97.62 196 THR A CA 1
ATOM 1582 C C . THR A 1 196 ? -4.047 -12.208 2.389 1.00 97.62 196 THR A C 1
ATOM 1584 O O . THR A 1 196 ? -4.561 -13.148 2.996 1.00 97.62 196 THR A O 1
ATOM 1587 N N . LYS A 1 197 ? -2.788 -11.823 2.634 1.00 98.06 197 LYS A N 1
ATOM 1588 C CA . LYS A 1 197 ? -1.907 -12.514 3.583 1.00 98.06 197 LYS A CA 1
ATOM 1589 C C . LYS A 1 197 ? -2.440 -12.482 5.015 1.00 98.06 197 LYS A C 1
ATOM 1591 O O . LYS A 1 197 ? -2.312 -13.467 5.744 1.00 98.06 197 LYS A O 1
ATOM 1596 N N . LEU A 1 198 ? -2.979 -11.342 5.444 1.00 98.31 198 LEU A N 1
ATOM 1597 C CA . LEU A 1 198 ? -3.295 -11.090 6.851 1.00 98.31 198 LEU A CA 1
ATOM 1598 C C . LEU A 1 198 ? -4.755 -11.376 7.216 1.00 98.31 198 LEU A C 1
ATOM 1600 O O . LEU A 1 198 ? -5.040 -11.650 8.390 1.00 98.31 198 LEU A O 1
ATOM 1604 N N . LEU A 1 199 ? -5.668 -11.306 6.248 1.00 98.06 199 LEU A N 1
ATOM 1605 C CA . LEU A 1 199 ? -7.112 -11.455 6.449 1.00 98.06 199 LEU A CA 1
ATOM 1606 C C . LEU A 1 199 ? -7.739 -12.576 5.607 1.00 98.06 199 LEU A C 1
ATOM 1608 O O . LEU A 1 199 ? -8.822 -13.029 5.964 1.00 98.06 199 LEU A O 1
ATOM 1612 N N . GLY A 1 200 ? -7.050 -13.069 4.575 1.00 97.12 200 GLY A N 1
ATOM 1613 C CA . GLY A 1 200 ? -7.533 -14.111 3.667 1.00 97.12 200 GLY A CA 1
ATOM 1614 C C . GLY A 1 200 ? -8.048 -13.561 2.334 1.00 97.12 200 GLY A C 1
ATOM 1615 O O . GLY A 1 200 ? -8.116 -12.355 2.126 1.00 97.12 200 GLY A O 1
ATOM 1616 N N . GLU A 1 201 ? -8.427 -14.465 1.427 1.00 94.31 201 GLU A N 1
ATOM 1617 C CA . GLU A 1 201 ? -8.847 -14.145 0.048 1.00 94.31 201 GLU A CA 1
ATOM 1618 C C . GLU A 1 201 ? -10.162 -13.353 -0.045 1.00 94.31 201 GLU A C 1
ATOM 1620 O O . GLU A 1 201 ? -10.493 -12.797 -1.087 1.00 94.31 201 GLU A O 1
ATOM 1625 N N . THR A 1 202 ? -10.956 -13.328 1.024 1.00 95.38 202 THR A N 1
ATOM 1626 C CA . THR A 1 202 ? -12.192 -12.549 1.104 1.00 95.38 202 THR A CA 1
ATOM 1627 C C . THR A 1 202 ? -12.197 -11.785 2.413 1.00 95.38 202 THR A C 1
ATOM 1629 O O . THR A 1 202 ? -12.029 -12.371 3.481 1.00 95.38 202 THR A O 1
ATOM 1632 N N . ILE A 1 203 ? -12.405 -10.474 2.319 1.00 96.62 203 ILE A N 1
ATOM 1633 C CA . ILE A 1 203 ? -12.459 -9.567 3.463 1.00 96.62 203 ILE A CA 1
ATOM 1634 C C . ILE A 1 203 ? -13.871 -9.007 3.623 1.00 96.62 203 ILE A C 1
ATOM 1636 O O . ILE A 1 203 ? -14.519 -8.656 2.642 1.00 96.62 203 ILE A O 1
ATOM 1640 N N . ASP A 1 204 ? -14.347 -8.899 4.865 1.00 97.50 204 ASP A N 1
ATOM 1641 C CA . ASP A 1 204 ? -15.710 -8.417 5.136 1.00 97.50 204 ASP A CA 1
ATOM 1642 C C . ASP A 1 204 ? -15.888 -6.927 4.819 1.00 97.50 204 ASP A C 1
ATOM 1644 O O . A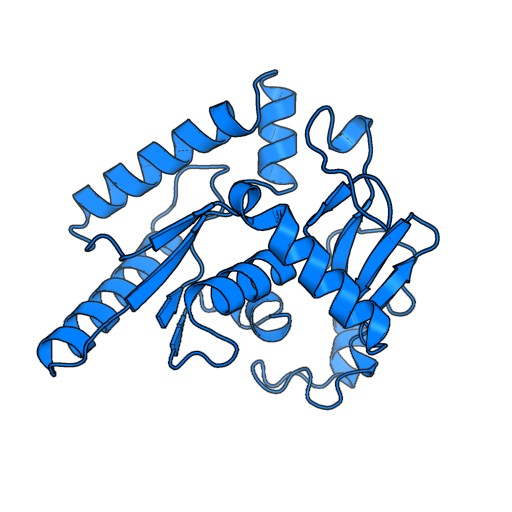SP A 1 204 ? -16.946 -6.492 4.371 1.00 97.50 204 ASP A O 1
ATOM 1648 N N . ILE A 1 205 ? -14.861 -6.125 5.122 1.00 97.81 205 ILE A N 1
ATOM 1649 C CA . ILE A 1 205 ? -14.889 -4.664 5.019 1.00 97.81 205 ILE A CA 1
ATOM 1650 C C . ILE A 1 205 ? -13.514 -4.176 4.564 1.00 97.81 205 ILE A C 1
ATOM 1652 O O . ILE A 1 205 ? -12.507 -4.477 5.219 1.00 97.81 205 ILE A O 1
ATOM 1656 N N . HIS A 1 206 ? -13.514 -3.376 3.498 1.00 97.88 206 HIS A N 1
ATOM 1657 C CA . HIS A 1 206 ? -12.378 -2.614 2.995 1.00 97.88 206 HIS A CA 1
ATOM 1658 C C . HIS A 1 206 ? -12.727 -1.117 3.001 1.00 97.88 206 HIS A C 1
ATOM 1660 O O . HIS A 1 206 ? -13.781 -0.731 2.492 1.00 97.88 206 HIS A O 1
ATOM 1666 N N . VAL A 1 207 ? -11.891 -0.284 3.625 1.00 95.94 207 VAL A N 1
ATOM 1667 C CA . VAL A 1 207 ? -12.120 1.161 3.789 1.00 95.94 207 VAL A CA 1
ATOM 1668 C C . VAL A 1 207 ? -10.902 1.960 3.327 1.00 95.94 207 VAL A C 1
ATOM 1670 O O . VAL A 1 207 ? -9.769 1.524 3.488 1.00 95.94 207 VAL A O 1
ATOM 1673 N N . GLY A 1 208 ? -11.145 3.163 2.818 1.00 95.06 208 GLY A N 1
ATOM 1674 C CA . GLY A 1 208 ? -10.114 4.146 2.512 1.00 95.06 208 GLY A CA 1
ATOM 1675 C C . GLY A 1 208 ? -10.735 5.512 2.225 1.00 95.06 208 GLY A C 1
ATOM 1676 O O . GLY A 1 208 ? -11.931 5.728 2.452 1.00 95.06 208 GLY A O 1
ATOM 1677 N N . GLY A 1 209 ? -9.927 6.441 1.713 1.00 92.50 209 GLY A N 1
ATOM 1678 C CA . GLY A 1 209 ? -10.416 7.732 1.227 1.00 92.50 209 GLY A CA 1
ATOM 1679 C C . GLY A 1 209 ? -11.384 7.577 0.047 1.00 92.50 209 GLY A C 1
ATOM 1680 O O . GLY A 1 209 ? -11.370 6.573 -0.660 1.00 92.50 209 GLY A O 1
ATOM 1681 N N . VAL A 1 210 ? -12.238 8.577 -0.194 1.00 90.69 210 VAL A N 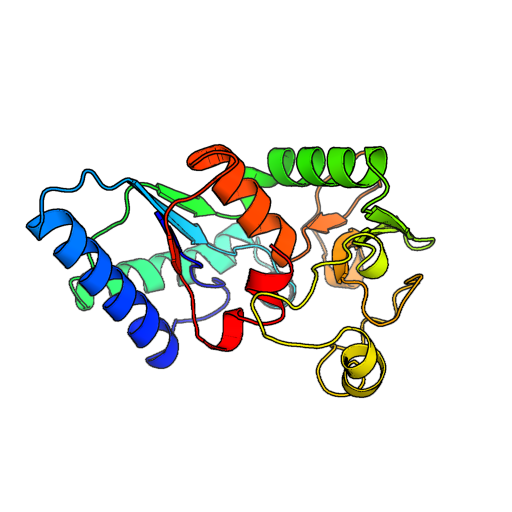1
ATOM 1682 C CA . VAL A 1 210 ? -13.157 8.569 -1.358 1.00 90.69 210 VAL A CA 1
ATOM 1683 C C . VAL A 1 210 ? -12.376 8.582 -2.675 1.00 90.69 210 VAL A C 1
ATOM 1685 O O . VAL A 1 210 ? -12.789 7.981 -3.661 1.00 90.69 210 VAL A O 1
ATOM 1688 N N . ASP A 1 211 ? -11.227 9.244 -2.673 1.00 87.94 211 ASP A N 1
ATOM 1689 C CA . ASP A 1 211 ? -10.236 9.253 -3.742 1.00 87.94 211 ASP A CA 1
ATOM 1690 C C . ASP A 1 211 ? -9.638 7.868 -4.024 1.00 87.94 211 ASP A C 1
ATOM 1692 O O . ASP A 1 211 ? -9.250 7.606 -5.159 1.00 87.94 211 ASP A O 1
ATOM 1696 N N . ASN A 1 212 ? -9.653 6.948 -3.056 1.00 93.00 212 ASN A N 1
ATOM 1697 C CA . ASN A 1 212 ? -9.172 5.589 -3.279 1.00 93.00 212 ASN A CA 1
ATOM 1698 C C . ASN A 1 212 ? -10.166 4.715 -4.054 1.00 93.00 212 ASN A C 1
ATOM 1700 O O . ASN A 1 212 ? -9.760 3.660 -4.518 1.00 93.00 212 ASN A O 1
ATOM 1704 N N . ILE A 1 213 ? -11.433 5.115 -4.247 1.00 92.44 213 ILE A N 1
ATOM 1705 C CA . ILE A 1 213 ? -12.398 4.309 -5.026 1.00 92.44 213 ILE A CA 1
ATOM 1706 C C . ILE A 1 213 ? -11.832 3.972 -6.413 1.00 92.44 213 ILE A C 1
ATOM 1708 O O . ILE A 1 213 ? -11.943 2.835 -6.863 1.00 92.44 213 ILE A O 1
ATOM 1712 N N . PHE A 1 214 ? -11.205 4.950 -7.074 1.00 91.88 214 PHE A N 1
ATOM 1713 C CA . PHE A 1 214 ? -10.520 4.754 -8.345 1.00 91.88 214 PHE A CA 1
ATOM 1714 C C . PHE A 1 214 ? -9.284 5.665 -8.451 1.00 91.88 214 PHE A C 1
ATOM 1716 O O . PHE A 1 214 ? -9.403 6.864 -8.196 1.00 91.88 214 PHE A O 1
ATOM 1723 N N . PRO A 1 215 ? -8.126 5.148 -8.900 1.00 90.75 215 PRO A N 1
ATOM 1724 C CA . PRO A 1 215 ? -7.923 3.780 -9.384 1.00 90.75 215 PRO A CA 1
ATOM 1725 C C . PRO A 1 215 ? -7.635 2.756 -8.278 1.00 90.75 215 PRO A C 1
ATOM 1727 O O . PRO A 1 215 ? -7.611 1.571 -8.571 1.00 90.75 215 PRO A O 1
ATOM 1730 N N . HIS A 1 216 ? -7.413 3.180 -7.028 1.00 93.69 216 HIS A N 1
ATOM 1731 C CA . HIS A 1 216 ? -6.780 2.323 -6.020 1.00 93.69 216 HIS A CA 1
ATOM 1732 C C . HIS A 1 216 ? -7.560 1.044 -5.687 1.00 93.69 216 HIS A C 1
ATOM 1734 O O . HIS A 1 216 ? -7.113 -0.028 -6.071 1.00 93.69 216 HIS A O 1
ATOM 1740 N N . HIS A 1 217 ? -8.737 1.155 -5.075 1.00 95.88 217 HIS A N 1
ATOM 1741 C CA . HIS A 1 217 ? -9.549 0.008 -4.665 1.00 95.88 217 HIS A CA 1
ATOM 1742 C C . HIS A 1 217 ? -10.140 -0.780 -5.845 1.00 95.88 217 HIS A C 1
ATOM 1744 O O . HIS A 1 217 ? -10.542 -1.920 -5.661 1.00 95.88 217 HIS A O 1
ATOM 1750 N N . GLU A 1 218 ? -10.265 -0.182 -7.037 1.00 94.88 218 GLU A N 1
ATOM 1751 C CA . GLU A 1 218 ? -10.691 -0.919 -8.240 1.00 94.88 218 GLU A CA 1
ATOM 1752 C C . GLU A 1 218 ? -9.561 -1.808 -8.787 1.00 94.88 218 GLU A C 1
ATOM 1754 O O . GLU A 1 218 ? -9.829 -2.848 -9.382 1.00 94.88 218 GLU A O 1
ATOM 1759 N N . ASN A 1 219 ? -8.305 -1.393 -8.595 1.00 95.12 219 ASN A N 1
ATOM 1760 C CA . ASN A 1 219 ? -7.121 -2.155 -8.993 1.00 95.12 219 ASN A CA 1
ATOM 1761 C C . ASN A 1 219 ? -6.707 -3.221 -7.973 1.00 95.12 219 ASN A C 1
ATOM 1763 O O . ASN A 1 219 ? -5.853 -4.047 -8.302 1.00 95.12 219 ASN A O 1
ATOM 1767 N N . GLU A 1 220 ? -7.249 -3.168 -6.757 1.00 93.62 220 GLU A N 1
ATOM 1768 C CA . GLU A 1 220 ? -6.975 -4.132 -5.688 1.00 93.62 220 GLU A CA 1
ATOM 1769 C C . GLU A 1 220 ? -7.746 -5.447 -5.827 1.00 93.62 220 GLU A C 1
ATOM 1771 O O . GLU A 1 220 ? -7.108 -6.497 -5.564 1.00 93.62 220 GLU A O 1
#

Secondary structure (DSSP, 8-state):
-EE---BTTS---HHHHHHHHHHHHHHHHHHHTT-----EEEEB--SHHHHHHHHHHTS-HHHHHHHHHHHHHHHHHHTTPPPPSEEEEGGGGHHHHHHHHHHHHHTTSEEE-TTS-EEE-GGG-TTTTTTTT--HHHHHHHHHHHS-------SSTT-EEEEEEP-HHHHTT--B--TT-SEEE-HHHHHHHHHHHHH-SS-S-EE--GGGGTTHHHH-

Solvent-accessible surface area (backbone atoms only — not comparable to full-atom values): 12536 Å² total; per-residue (Å²): 64,39,35,68,50,56,64,28,66,50,81,80,51,72,75,56,50,54,43,53,52,49,52,37,53,50,51,53,51,44,45,73,75,68,48,90,80,63,37,38,30,41,30,43,58,69,50,75,66,36,40,45,55,10,58,77,69,73,48,56,48,69,65,53,22,48,57,24,50,50,51,48,54,54,48,37,55,73,70,68,47,74,85,64,79,38,77,45,49,44,77,82,43,52,71,49,34,50,54,50,50,52,52,33,37,77,71,62,37,28,48,73,32,92,71,42,23,29,32,37,44,57,86,69,43,90,66,59,35,67,85,61,70,46,54,69,82,58,42,75,73,52,49,78,80,74,57,72,94,70,92,60,73,58,99,44,88,77,42,46,56,44,28,42,43,62,44,67,87,70,39,60,89,66,65,43,84,51,100,69,44,54,14,45,74,18,79,37,43,46,56,39,32,52,43,33,76,77,64,38,95,68,69,92,42,79,48,60,54,82,71,34,42,58,67,43,62,60,63,75